Protein AF-0000000070091712 (afdb_homodimer)

Sequence (298 aa):
MPSEKTFKQRRSFEQRVEDVRLIREQHPTKIPVIIERYKGEKQLPVLDKTKFLVPDHVNMSELIKIIRRRLQLNANQAFFLLVNGHSMVSVSTPISEVYESEKDEDGFLYMVYASQETFGTVLAVTLGFSCEDDSSRRHRLLTDMASSSMPSEKTFKQRRSFEQRVEDVRLIREQHPTKIPVIIERYKGEKQLPVLDKTKFLVPDHVNMSELIKIIRRRLQLNANQAFFLLVNGHSMVSVSTPISEVYESEKDEDGFLYMVYASQETFGTVLAVTLGFSCEDDSSRRHRLLTDMASSS

Solvent-accessible surface area (backbone atoms only — not comparable to full-atom values): 17142 Å² total; per-residue (Å²): 121,83,72,91,62,51,71,72,73,76,42,55,67,68,56,45,32,50,50,41,54,54,45,40,70,76,35,72,62,39,40,53,33,38,45,43,71,32,91,83,50,78,86,62,78,78,67,95,60,46,61,38,33,38,55,41,86,41,34,36,48,55,55,50,50,52,51,41,59,70,61,64,58,54,74,59,51,35,55,43,70,18,42,73,70,31,26,58,66,41,28,80,38,43,41,46,60,49,40,75,74,55,37,43,95,47,56,42,29,45,32,23,35,34,39,50,75,66,31,54,58,60,50,18,37,87,65,80,77,70,77,74,73,81,70,82,85,72,73,75,53,65,46,68,56,76,73,80,126,122,82,71,90,63,50,72,73,74,76,41,55,64,69,55,43,32,50,50,40,53,54,46,41,72,76,35,73,61,38,40,52,31,38,47,42,73,32,91,84,50,75,86,62,78,78,67,95,61,45,60,40,32,37,55,42,84,40,34,36,46,57,54,50,52,53,50,41,58,71,61,64,60,54,71,60,50,36,54,42,69,19,42,71,70,30,28,59,67,42,28,81,40,41,40,45,59,48,41,75,74,56,37,43,95,48,56,41,29,46,31,20,35,35,42,51,75,66,31,54,60,58,51,18,38,84,67,79,78,70,78,75,74,84,68,79,87,69,74,75,54,64,46,71,56,77,76,80,126

Nearest PDB structures (foldseek):
  5xac-assembly1_D  TM=9.707E-01  e=6.816E-22  Homo sapiens
  8t35-assembly1_A  TM=9.887E-01  e=2.198E-21  Homo sapiens
  5wrd-assembly6_B  TM=9.782E-01  e=5.122E-21  Mus musculus
  5cx3-assembly1_A  TM=9.895E-01  e=3.606E-20  Homo sapiens
  8t2l-assembly2_B  TM=9.648E-01  e=1.957E-19  Homo sapiens

Structure (mmCIF, N/CA/C/O backbone):
data_AF-0000000070091712-model_v1
#
loop_
_entity.id
_entity.type
_entity.pdbx_description
1 polymer 'Microtubule-associated proteins 1A/1B light chain 3B'
#
loop_
_atom_site.group_PDB
_atom_site.id
_atom_site.type_symbol
_atom_site.label_atom_id
_atom_site.label_alt_id
_atom_site.label_comp_id
_atom_site.label_asym_id
_atom_site.label_entity_id
_atom_site.label_seq_id
_atom_site.pdbx_PDB_ins_code
_atom_site.Cartn_x
_atom_site.Cartn_y
_atom_site.Cartn_z
_atom_site.occupancy
_atom_site.B_iso_or_equiv
_atom_site.auth_seq_id
_atom_site.auth_comp_id
_atom_site.auth_asym_id
_atom_site.auth_atom_id
_atom_site.pdbx_PDB_model_num
ATOM 1 N N . MET A 1 1 ? -23.734 14.258 11.953 1 36.91 1 MET A N 1
ATOM 2 C CA . MET A 1 1 ? -22.844 13.117 11.75 1 36.91 1 MET A CA 1
ATOM 3 C C . MET A 1 1 ? -21.672 13.484 10.852 1 36.91 1 MET A C 1
ATOM 5 O O . MET A 1 1 ? -21.844 14.164 9.844 1 36.91 1 MET A O 1
ATOM 9 N N . PRO A 1 2 ? -20.547 13.836 11.266 1 47.34 2 PRO A N 1
ATOM 10 C CA . PRO A 1 2 ? -19.516 14.414 10.414 1 47.34 2 PRO A CA 1
ATOM 11 C C . PRO A 1 2 ? -19.516 13.828 9.008 1 47.34 2 PRO A C 1
ATOM 13 O O . PRO A 1 2 ? -19.766 12.641 8.828 1 47.34 2 PRO A O 1
ATOM 16 N N . SER A 1 3 ? -19.781 14.555 8.07 1 53 3 SER A N 1
ATOM 17 C CA . SER A 1 3 ? -20.125 14.25 6.68 1 53 3 SER A CA 1
ATOM 18 C C . SER A 1 3 ? -19.219 13.164 6.113 1 53 3 SER A C 1
ATOM 20 O O . SER A 1 3 ? -17.984 13.227 6.27 1 53 3 SER A O 1
ATOM 22 N N . GLU A 1 4 ? -19.688 11.891 6.082 1 68.56 4 GL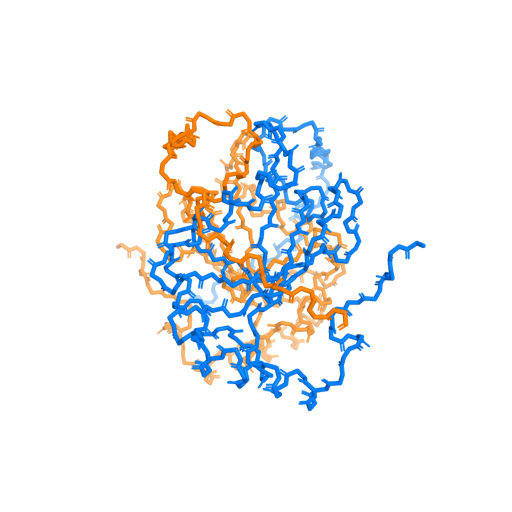U A N 1
ATOM 23 C CA . GLU A 1 4 ? -19.188 10.625 5.543 1 68.56 4 GLU A CA 1
ATOM 24 C C . GLU A 1 4 ? -18.531 10.828 4.188 1 68.56 4 GLU A C 1
ATOM 26 O O . GLU A 1 4 ? -17.875 9.914 3.672 1 68.56 4 GLU A O 1
ATOM 31 N N . LYS A 1 5 ? -18.594 12.141 3.736 1 85.38 5 LYS A N 1
ATOM 32 C CA . LYS A 1 5 ? -18.047 12.375 2.402 1 85.38 5 LYS A CA 1
ATOM 33 C C . LYS A 1 5 ? -16.547 12.672 2.469 1 85.38 5 LYS A C 1
ATOM 35 O O . LYS A 1 5 ? -16.078 13.328 3.402 1 85.38 5 LYS A O 1
ATOM 40 N N . THR A 1 6 ? -15.875 12.211 1.524 1 92.88 6 THR A N 1
ATOM 41 C CA . THR A 1 6 ? -14.438 12.445 1.422 1 92.88 6 THR A CA 1
ATOM 42 C C . THR A 1 6 ? -14.148 13.891 1.022 1 92.88 6 THR A C 1
ATOM 44 O O . THR A 1 6 ? -15.055 14.617 0.602 1 92.88 6 THR A O 1
ATOM 47 N N . PHE A 1 7 ? -12.992 14.43 1.194 1 93.31 7 PHE A N 1
ATOM 48 C CA . PHE A 1 7 ? -12.555 15.758 0.805 1 93.31 7 PHE A CA 1
ATOM 49 C C . PHE A 1 7 ? -12.812 16 -0.677 1 93.31 7 PHE A C 1
ATOM 51 O O . PHE A 1 7 ? -13.312 17.062 -1.059 1 93.31 7 PHE A O 1
ATOM 58 N N . LYS A 1 8 ? -12.555 15.055 -1.461 1 94.19 8 LYS A N 1
ATOM 59 C CA . LYS A 1 8 ? -12.727 15.188 -2.904 1 94.19 8 LYS A CA 1
ATOM 60 C C . LYS A 1 8 ? -14.211 15.32 -3.266 1 94.19 8 LYS A C 1
ATOM 62 O O . LYS A 1 8 ? -14.555 15.961 -4.258 1 94.19 8 LYS A O 1
ATOM 67 N N . GLN A 1 9 ? -14.977 14.727 -2.494 1 92.12 9 GLN A N 1
ATOM 68 C CA . GLN A 1 9 ? -16.406 14.766 -2.762 1 92.12 9 GLN A CA 1
ATOM 69 C C . GLN A 1 9 ? -17.016 16.094 -2.295 1 92.12 9 GLN A C 1
ATOM 71 O O . GLN A 1 9 ? -18.062 16.516 -2.795 1 92.12 9 GLN A O 1
ATOM 76 N N . ARG A 1 10 ? -16.438 16.781 -1.364 1 92.69 10 ARG A N 1
ATOM 77 C CA . ARG A 1 10 ? -16.984 18 -0.754 1 92.69 10 ARG A CA 1
ATOM 78 C C . ARG A 1 10 ? -16.562 19.234 -1.526 1 92.69 10 ARG A C 1
ATOM 80 O O . ARG A 1 10 ? -17.172 20.297 -1.386 1 92.69 10 ARG A O 1
ATOM 87 N N . ARG A 1 11 ? -15.5 19.141 -2.215 1 93.5 11 ARG A N 1
ATOM 88 C CA . ARG A 1 11 ? -14.938 20.281 -2.932 1 93.5 11 ARG A CA 1
ATOM 89 C C . ARG A 1 11 ? -14.734 19.953 -4.406 1 93.5 11 ARG A C 1
ATOM 91 O O . ARG A 1 11 ? -14.344 18.828 -4.75 1 93.5 11 ARG A O 1
ATOM 98 N N . SER A 1 12 ? -15.023 20.953 -5.262 1 96.25 12 SER A N 1
ATOM 99 C CA . SER A 1 12 ? -14.812 20.75 -6.688 1 96.25 12 SER A CA 1
ATOM 100 C C . SER A 1 12 ? -13.328 20.703 -7.027 1 96.25 12 SER A C 1
ATOM 102 O O . SER A 1 12 ? -12.5 21.219 -6.266 1 96.25 12 SER A O 1
ATOM 104 N N . PHE A 1 13 ? -13.031 20.172 -8.188 1 97.56 13 PHE A N 1
ATOM 105 C CA . PHE A 1 13 ? -11.648 20.078 -8.641 1 97.56 13 PHE A CA 1
ATOM 106 C C . PHE A 1 13 ? -11.023 21.469 -8.742 1 97.56 13 PHE A C 1
ATOM 108 O O . PHE A 1 13 ? -9.898 21.688 -8.281 1 97.56 13 PHE A O 1
ATOM 115 N N . GLU A 1 14 ? -11.758 22.344 -9.336 1 97.19 14 GLU A N 1
ATOM 116 C CA . GLU A 1 14 ? -11.25 23.703 -9.539 1 97.19 14 GLU A CA 1
ATOM 117 C C . GLU A 1 14 ? -10.938 24.375 -8.211 1 97.19 14 GLU A C 1
ATOM 119 O O . GLU A 1 14 ? -9.922 25.062 -8.07 1 97.19 14 GLU A O 1
ATOM 124 N N . GLN A 1 15 ? -11.789 24.203 -7.305 1 97.12 15 GLN A N 1
ATOM 125 C CA . GLN A 1 15 ? -11.57 24.766 -5.977 1 97.12 15 GLN A CA 1
ATOM 126 C C . GLN A 1 15 ? -10.328 24.172 -5.316 1 97.12 15 GLN A C 1
ATOM 128 O O . GLN A 1 15 ? -9.547 24.891 -4.695 1 97.12 15 GLN A O 1
ATOM 133 N N . ARG A 1 16 ? -10.172 22.906 -5.445 1 97.75 16 ARG A N 1
ATOM 134 C CA . ARG A 1 16 ? -9.023 22.25 -4.836 1 97.75 16 ARG A CA 1
ATOM 135 C C . ARG A 1 16 ? -7.715 22.734 -5.453 1 97.75 16 ARG A C 1
ATOM 137 O O . ARG A 1 16 ? -6.746 22.984 -4.738 1 97.75 16 ARG A O 1
ATOM 144 N N . VAL A 1 17 ? -7.699 22.906 -6.703 1 98.06 17 VAL A N 1
ATOM 145 C CA . VAL A 1 17 ? -6.516 23.391 -7.406 1 98.06 17 VAL A CA 1
ATOM 146 C C . VAL A 1 17 ? -6.172 24.797 -6.914 1 98.06 17 VAL A C 1
ATOM 148 O O . VAL A 1 17 ? -5.008 25.109 -6.652 1 98.06 17 VAL A O 1
ATOM 151 N N . GLU A 1 18 ? -7.219 25.562 -6.855 1 97.44 18 GLU A N 1
ATOM 152 C CA . GLU A 1 18 ? -7.012 26.938 -6.406 1 97.44 18 GLU A CA 1
ATOM 153 C C . GLU A 1 18 ? -6.5 26.969 -4.965 1 97.44 18 GLU A C 1
ATOM 155 O O . GLU A 1 18 ? -5.613 27.75 -4.637 1 97.44 18 GLU A O 1
ATOM 160 N N . ASP A 1 19 ? -7.023 26.156 -4.098 1 96.31 19 ASP A N 1
ATOM 161 C CA . ASP A 1 19 ? -6.582 26.078 -2.709 1 96.31 19 ASP A CA 1
ATOM 162 C C . ASP A 1 19 ? -5.094 25.75 -2.625 1 96.31 19 ASP A C 1
ATOM 164 O O . ASP A 1 19 ? -4.355 26.375 -1.867 1 96.31 19 ASP A O 1
ATOM 168 N N . VAL A 1 20 ? -4.645 24.828 -3.418 1 97.38 20 VAL A N 1
ATOM 169 C CA . VAL A 1 20 ? -3.248 24.406 -3.387 1 97.38 20 VAL A CA 1
ATOM 170 C C . VAL A 1 20 ? -2.357 25.547 -3.891 1 97.38 20 VAL A C 1
ATOM 172 O O . VAL A 1 20 ? -1.284 25.797 -3.336 1 97.38 20 VAL A O 1
ATOM 175 N N . ARG A 1 21 ? -2.793 26.156 -4.957 1 97.12 21 ARG A N 1
ATOM 176 C CA . ARG A 1 21 ? -2.029 27.281 -5.48 1 97.12 21 ARG A CA 1
ATOM 177 C C . ARG A 1 21 ? -1.795 28.328 -4.398 1 97.12 21 ARG A C 1
ATOM 179 O O . ARG A 1 21 ? -0.667 28.781 -4.207 1 97.12 21 ARG A O 1
ATOM 186 N N . LEU A 1 22 ? -2.875 28.688 -3.713 1 96.69 22 LEU A N 1
ATOM 187 C CA . LEU A 1 22 ? -2.797 29.688 -2.654 1 96.69 22 LEU A CA 1
ATOM 188 C C . LEU A 1 22 ? -1.903 29.203 -1.517 1 96.69 22 LEU A C 1
ATOM 190 O O . LEU A 1 22 ? -1.094 29.969 -0.991 1 96.69 22 LEU A O 1
ATOM 194 N N . ILE A 1 23 ? -2.01 27.969 -1.15 1 95.75 23 ILE A N 1
ATOM 195 C CA . ILE A 1 23 ? -1.225 27.375 -0.066 1 95.75 23 ILE A CA 1
ATOM 196 C C . ILE A 1 23 ? 0.26 27.422 -0.423 1 95.75 23 ILE A C 1
ATOM 198 O O . ILE A 1 23 ? 1.087 27.844 0.388 1 95.75 23 ILE A O 1
ATOM 202 N N . ARG A 1 24 ? 0.566 27.078 -1.625 1 95.06 24 ARG A N 1
ATOM 203 C CA . ARG A 1 24 ? 1.961 26.984 -2.047 1 95.06 24 ARG A CA 1
ATOM 204 C C . ARG A 1 24 ? 2.58 28.375 -2.17 1 95.06 24 ARG A C 1
ATOM 206 O O . ARG A 1 24 ? 3.787 28.547 -1.98 1 95.06 24 ARG A O 1
ATOM 213 N N . GLU A 1 25 ? 1.787 29.312 -2.508 1 96 25 GLU A N 1
ATOM 214 C CA . GLU A 1 25 ? 2.256 30.703 -2.559 1 96 25 GLU A CA 1
ATOM 215 C C . GLU A 1 25 ? 2.584 31.219 -1.163 1 96 25 GLU A C 1
ATOM 217 O O . GLU A 1 25 ? 3.615 31.875 -0.963 1 96 25 GLU 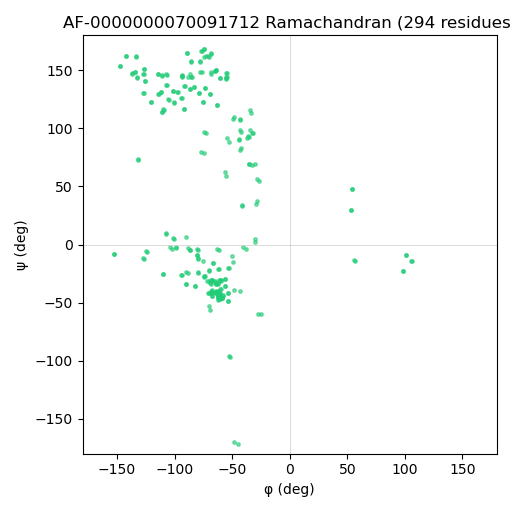A O 1
ATOM 222 N N . GLN A 1 26 ? 1.759 30.906 -0.188 1 95.62 26 GLN A N 1
ATOM 223 C CA . GLN A 1 26 ? 1.897 31.422 1.172 1 95.62 26 GLN A CA 1
ATOM 224 C C . GLN A 1 26 ? 2.912 30.609 1.966 1 95.62 26 GLN A C 1
ATOM 226 O O . GLN A 1 26 ? 3.627 31.141 2.812 1 95.62 26 GLN A O 1
ATOM 231 N N . HIS A 1 27 ? 2.969 29.281 1.727 1 95 27 HIS A N 1
ATOM 232 C CA . HIS A 1 27 ? 3.828 28.359 2.457 1 95 27 HIS A CA 1
ATOM 233 C C . HIS A 1 27 ? 4.605 27.453 1.504 1 95 27 HIS A C 1
ATOM 235 O O . HIS A 1 27 ? 4.398 26.234 1.483 1 95 27 HIS A O 1
ATOM 241 N N . PRO A 1 28 ? 5.609 28.047 0.843 1 94.38 28 PRO A N 1
ATOM 242 C CA . PRO A 1 28 ? 6.309 27.297 -0.209 1 94.38 28 PRO A CA 1
ATOM 243 C C . PRO A 1 28 ? 7.102 26.125 0.334 1 94.38 28 PRO A C 1
ATOM 245 O O . PRO A 1 28 ? 7.461 25.203 -0.422 1 94.38 28 PRO A O 1
ATOM 248 N N . THR A 1 29 ? 7.316 26.125 1.604 1 95.19 29 THR A N 1
ATOM 249 C CA . THR A 1 29 ? 8.125 25.047 2.182 1 95.19 29 THR A CA 1
ATOM 250 C C . THR A 1 29 ? 7.23 23.984 2.83 1 95.19 29 THR A C 1
ATOM 252 O O . THR A 1 29 ? 7.727 23.094 3.512 1 95.19 29 THR A O 1
ATOM 255 N N . LYS A 1 30 ? 5.945 24.141 2.68 1 95.94 30 LYS A N 1
ATOM 256 C CA . LYS A 1 30 ? 5.016 23.203 3.283 1 95.94 30 LYS A CA 1
ATOM 257 C C . LYS A 1 30 ? 4.246 22.422 2.213 1 95.94 30 LYS A C 1
ATOM 259 O O . LYS A 1 30 ? 3.902 22.984 1.167 1 95.94 30 LYS A O 1
ATOM 264 N N . ILE A 1 31 ? 3.938 21.203 2.51 1 96.56 31 ILE A N 1
ATOM 265 C CA . ILE A 1 31 ? 3.199 20.328 1.605 1 96.56 31 ILE A CA 1
ATOM 266 C C . ILE A 1 31 ? 1.763 20.172 2.098 1 96.56 31 ILE A C 1
ATOM 268 O O . ILE A 1 31 ? 1.531 19.844 3.264 1 96.56 31 ILE A O 1
ATOM 272 N N . PRO A 1 32 ? 0.826 20.484 1.212 1 97.25 32 PRO A N 1
ATOM 273 C CA . PRO A 1 32 ? -0.571 20.266 1.592 1 97.25 32 PRO A CA 1
ATOM 274 C C . PRO A 1 32 ? -0.968 18.797 1.545 1 97.25 32 PRO A C 1
ATOM 276 O O . PRO A 1 32 ? -0.909 18.172 0.484 1 97.25 32 PRO A O 1
ATOM 279 N N . VAL A 1 33 ? -1.428 18.297 2.666 1 97.12 33 VAL A N 1
ATOM 280 C CA . VAL A 1 33 ? -1.749 16.875 2.789 1 97.12 33 VAL A CA 1
ATOM 281 C C . VAL A 1 33 ? -3.18 16.719 3.299 1 97.12 33 VAL A C 1
ATOM 283 O O . VAL A 1 33 ? -3.588 17.391 4.246 1 97.12 33 VAL A O 1
ATOM 286 N N . ILE A 1 34 ? -3.934 15.891 2.6 1 96.88 34 ILE A N 1
ATOM 287 C CA . ILE A 1 34 ? -5.258 15.5 3.07 1 96.88 34 ILE A CA 1
ATOM 288 C C . ILE A 1 34 ? -5.188 14.109 3.707 1 96.88 34 ILE A C 1
ATOM 290 O O . ILE A 1 34 ? -4.75 13.148 3.07 1 96.88 34 ILE A O 1
ATOM 294 N N . ILE A 1 35 ? -5.57 14 4.918 1 96 35 ILE A N 1
ATOM 295 C CA . ILE A 1 35 ? -5.562 12.727 5.629 1 96 35 ILE A CA 1
ATOM 296 C C . ILE A 1 35 ? -6.977 12.383 6.086 1 96 35 ILE A C 1
ATOM 298 O O . ILE A 1 35 ? -7.586 13.125 6.859 1 96 35 ILE A O 1
ATOM 302 N N . GLU A 1 36 ? -7.438 11.25 5.66 1 96 36 GLU A N 1
ATOM 303 C CA . GLU A 1 36 ? -8.789 10.797 5.988 1 96 36 GLU A CA 1
ATOM 304 C C . GLU A 1 36 ? -8.789 9.344 6.438 1 96 36 GLU A C 1
ATOM 306 O O . GLU A 1 36 ? -7.801 8.625 6.254 1 96 36 GLU A O 1
ATOM 311 N N . ARG A 1 37 ? -9.836 8.961 7.082 1 95.44 37 ARG A N 1
ATOM 312 C CA . ARG A 1 37 ? -10 7.562 7.465 1 95.44 37 ARG A CA 1
ATOM 313 C C . ARG A 1 37 ? -10.344 6.699 6.258 1 95.44 37 ARG A C 1
ATOM 315 O O . ARG A 1 37 ? -11.172 7.086 5.426 1 95.44 37 ARG A O 1
ATOM 322 N N . TYR A 1 38 ? -9.672 5.594 6.188 1 93.81 38 TYR A N 1
ATOM 323 C CA . TYR A 1 38 ? -9.945 4.66 5.105 1 93.81 38 TYR A CA 1
ATOM 324 C C . TYR A 1 38 ? -11.422 4.277 5.07 1 93.81 38 TYR A C 1
ATOM 326 O O . TYR A 1 38 ? -12.039 4.059 6.117 1 93.81 38 TYR A O 1
ATOM 334 N N . LYS A 1 39 ? -11.867 4.121 3.777 1 89.75 39 LYS A N 1
ATOM 335 C CA . LYS A 1 39 ? -13.258 3.707 3.625 1 89.75 39 LYS A CA 1
ATOM 336 C C . LYS A 1 39 ? -13.484 2.326 4.234 1 89.75 39 LYS A C 1
ATOM 338 O O . LYS A 1 39 ? -12.828 1.357 3.855 1 89.75 39 LYS A O 1
ATOM 343 N N . GLY A 1 40 ? -14.32 2.154 5.18 1 85.5 40 GLY A N 1
ATOM 344 C CA . GLY A 1 40 ? -14.617 0.874 5.797 1 85.5 40 GLY A CA 1
ATOM 345 C C . GLY A 1 40 ? -13.914 0.672 7.125 1 85.5 40 GLY A C 1
ATOM 346 O O . GLY A 1 40 ? -14.156 -0.317 7.82 1 85.5 40 GLY A O 1
ATOM 347 N N . GLU A 1 41 ? -13.047 1.558 7.391 1 89.31 41 GLU A N 1
ATOM 348 C CA . GLU A 1 41 ? -12.383 1.503 8.688 1 89.31 41 GLU A CA 1
ATOM 349 C C . GLU A 1 41 ? -13.352 1.851 9.812 1 89.31 41 GLU A C 1
ATOM 351 O O . GLU A 1 41 ? -14.031 2.877 9.766 1 89.31 41 GLU A O 1
ATOM 356 N N . LYS A 1 42 ? -13.375 0.967 10.844 1 88.38 42 LYS A N 1
ATOM 357 C CA . LYS A 1 42 ? -14.344 1.18 11.914 1 88.38 42 LYS A CA 1
ATOM 358 C C . LYS A 1 42 ? -13.672 1.188 13.281 1 88.38 42 LYS A C 1
ATOM 360 O O . LYS A 1 42 ? -14.273 1.597 14.273 1 88.38 42 LYS A O 1
ATOM 365 N N . GLN A 1 43 ? -12.523 0.819 13.367 1 86.88 43 GLN A N 1
ATOM 366 C CA . GLN A 1 43 ? -11.852 0.627 14.648 1 86.88 43 GLN A CA 1
ATOM 367 C C . GLN A 1 43 ? -11.164 1.908 15.109 1 86.88 43 GLN A C 1
ATOM 369 O O . GLN A 1 43 ? -11.117 2.203 16.297 1 86.88 43 GLN A O 1
ATOM 374 N N . LEU A 1 44 ? -10.656 2.68 14.195 1 91.25 44 LEU A N 1
ATOM 375 C CA . LEU A 1 44 ? -9.922 3.889 14.547 1 91.25 44 LEU A CA 1
ATOM 376 C C . LEU A 1 44 ? -10.844 5.102 14.555 1 91.25 44 LEU A C 1
ATOM 378 O O . LEU A 1 44 ? -11.789 5.176 13.766 1 91.25 44 LEU A O 1
ATOM 382 N N . PRO A 1 45 ? -10.578 6.012 15.445 1 93.31 45 PRO A N 1
ATOM 383 C CA . PRO A 1 45 ? -11.383 7.234 15.469 1 93.31 45 PRO A CA 1
ATOM 384 C C . PRO A 1 45 ? -11.148 8.117 14.25 1 93.31 45 PRO A C 1
ATOM 386 O O . PRO A 1 45 ? -10.188 7.906 13.5 1 93.31 45 PRO A O 1
ATOM 389 N N . VAL A 1 46 ? -12.07 9.008 14.109 1 93.5 46 VAL A N 1
ATOM 390 C CA . VAL A 1 46 ? -11.945 9.977 13.023 1 93.5 46 VAL A CA 1
ATOM 391 C C . VAL A 1 46 ? -11.102 11.164 13.492 1 93.5 46 VAL A C 1
ATOM 393 O O . VAL A 1 46 ? -11.281 11.664 14.602 1 93.5 46 VAL A O 1
ATOM 396 N N . LEU A 1 47 ? -10.188 11.578 12.719 1 93.25 47 LEU A N 1
ATOM 397 C CA . LEU A 1 47 ? -9.375 12.75 13.039 1 93.25 47 LEU A CA 1
ATOM 398 C C . LEU A 1 47 ? -10.234 14.008 13.094 1 93.25 47 LEU A C 1
ATOM 400 O O . LEU A 1 47 ? -11.219 14.125 12.359 1 93.25 47 LEU A O 1
ATOM 404 N N . ASP A 1 48 ? -9.859 14.945 13.883 1 90.25 48 ASP A N 1
ATOM 405 C CA . ASP A 1 48 ? -10.586 16.203 14.008 1 90.25 48 ASP A CA 1
ATOM 406 C C . ASP A 1 48 ? -10.367 17.094 12.789 1 90.25 48 ASP A C 1
ATOM 408 O O . ASP A 1 48 ? -11.195 17.953 12.484 1 90.25 48 ASP A O 1
ATOM 412 N N . LYS A 1 49 ? -9.234 16.906 12.172 1 91.81 49 LYS A N 1
ATOM 413 C CA . LYS A 1 49 ? -8.898 17.672 10.984 1 91.81 49 LYS A CA 1
ATOM 414 C C . LYS A 1 49 ? -8.508 16.766 9.828 1 91.81 49 LYS A C 1
ATOM 416 O O . LYS A 1 49 ? -7.977 15.672 10.039 1 91.81 49 LYS A O 1
ATOM 421 N N . THR A 1 50 ? -8.773 17.266 8.641 1 93.44 50 THR A N 1
ATOM 422 C CA . THR A 1 50 ? -8.445 16.484 7.453 1 93.44 50 THR A CA 1
ATOM 423 C C . THR A 1 50 ? -7.285 17.109 6.688 1 93.44 50 THR A C 1
ATOM 425 O O . THR A 1 50 ? -6.586 16.438 5.941 1 93.44 50 THR A O 1
ATOM 428 N N . LYS A 1 51 ? -7.152 18.406 6.871 1 94.62 51 LYS A N 1
ATOM 429 C CA . LYS A 1 51 ? -6.129 19.125 6.129 1 94.62 51 LYS A CA 1
ATOM 430 C C . LYS A 1 51 ? -4.902 19.391 6.996 1 94.62 51 LYS A C 1
ATOM 432 O O . LYS A 1 51 ? -5.023 19.875 8.125 1 94.62 51 LYS A O 1
ATOM 437 N N . PHE A 1 52 ? -3.711 19.062 6.398 1 94.5 52 PHE A N 1
ATOM 438 C CA . PHE A 1 52 ? -2.449 19.281 7.098 1 94.5 52 PHE A CA 1
ATOM 439 C C . PHE A 1 52 ? -1.436 19.969 6.195 1 94.5 52 PHE A C 1
ATOM 441 O O . PHE A 1 52 ? -1.41 19.734 4.984 1 94.5 52 PHE A O 1
ATOM 448 N N . LEU A 1 53 ? -0.671 20.812 6.793 1 95.69 53 LEU A N 1
ATOM 449 C CA . LEU A 1 53 ? 0.516 21.375 6.156 1 95.69 53 LEU A CA 1
ATOM 450 C C . LEU A 1 53 ? 1.786 20.812 6.789 1 95.69 53 LEU A C 1
ATOM 452 O O . LEU A 1 53 ? 2.045 21.031 7.977 1 95.69 53 LEU A O 1
ATOM 456 N N . VAL A 1 54 ? 2.496 20.109 5.98 1 95.56 54 VAL A N 1
ATOM 457 C CA . VAL A 1 54 ? 3.662 19.406 6.508 1 95.56 54 VAL A CA 1
ATOM 458 C C . VAL A 1 54 ? 4.938 20 5.914 1 95.56 54 VAL A C 1
ATOM 460 O O . VAL A 1 54 ? 5.047 20.172 4.695 1 95.56 54 VAL A O 1
ATOM 463 N N . PRO A 1 55 ? 5.836 20.297 6.816 1 95.44 55 PRO A N 1
ATOM 464 C CA . PRO A 1 55 ? 7.113 20.766 6.27 1 95.44 55 PRO A CA 1
ATOM 465 C C . PRO A 1 55 ? 7.73 19.781 5.281 1 95.44 55 PRO A C 1
ATOM 467 O O . PRO A 1 55 ? 7.672 18.578 5.496 1 95.44 55 PRO A O 1
ATOM 470 N N . ASP A 1 56 ? 8.359 20.328 4.211 1 94.88 56 ASP A N 1
ATOM 471 C CA . ASP A 1 56 ? 8.789 19.484 3.104 1 94.88 56 ASP A CA 1
ATOM 472 C C . ASP A 1 56 ? 10.102 18.766 3.43 1 94.88 56 ASP A C 1
ATOM 474 O O . ASP A 1 56 ? 10.539 17.891 2.682 1 94.88 56 ASP A O 1
ATOM 478 N N . HIS A 1 57 ? 10.758 19 4.539 1 93.62 57 HIS A N 1
ATOM 479 C CA . HIS A 1 57 ? 12.039 18.391 4.852 1 93.62 57 HIS A CA 1
ATOM 480 C C . HIS A 1 57 ? 11.875 17.234 5.852 1 93.62 57 HIS A C 1
ATOM 482 O O . HIS A 1 57 ? 12.852 16.562 6.184 1 93.62 57 HIS A O 1
ATOM 488 N N . VAL A 1 58 ? 10.68 17 6.336 1 93.75 58 VAL A N 1
ATOM 489 C CA . VAL A 1 58 ? 10.469 15.945 7.324 1 93.75 58 VAL A CA 1
ATOM 490 C C . VAL A 1 58 ? 10.25 14.609 6.621 1 93.75 58 VAL A C 1
ATOM 492 O O . VAL A 1 58 ? 9.906 14.57 5.438 1 93.75 58 VAL A O 1
ATOM 495 N N . ASN A 1 59 ? 10.5 13.5 7.352 1 93.31 59 ASN A N 1
ATOM 496 C CA . ASN A 1 59 ? 10.242 12.164 6.836 1 93.31 59 ASN A CA 1
ATOM 497 C C . ASN A 1 59 ? 8.82 11.703 7.145 1 93.31 59 ASN A C 1
ATOM 499 O O . ASN A 1 59 ? 8.148 12.297 7.988 1 93.31 59 ASN A O 1
ATOM 503 N N . MET A 1 60 ? 8.445 10.68 6.457 1 92.62 60 MET A N 1
ATOM 504 C CA . MET A 1 60 ? 7.141 10.07 6.691 1 92.62 60 MET A CA 1
ATOM 505 C C . MET A 1 60 ? 6.984 9.656 8.148 1 92.62 60 MET A C 1
ATOM 507 O O . MET A 1 60 ? 5.879 9.688 8.695 1 92.62 60 MET A O 1
ATOM 511 N N . SER A 1 61 ? 8.062 9.336 8.773 1 89.38 61 SER A N 1
ATOM 512 C CA . SER A 1 61 ? 8.023 8.891 10.164 1 89.38 61 SER A CA 1
ATOM 513 C C . SER A 1 61 ? 7.484 9.984 11.078 1 89.38 61 SER A C 1
ATOM 515 O O . SER A 1 61 ? 6.77 9.695 12.047 1 89.38 61 SER A O 1
ATOM 517 N N . GLU A 1 62 ? 7.809 11.164 10.711 1 89.56 62 GLU A N 1
ATOM 518 C CA . GLU A 1 62 ? 7.34 12.297 11.508 1 89.56 62 GLU A CA 1
ATOM 519 C C . GLU A 1 62 ? 5.836 12.492 11.352 1 89.56 62 GLU A C 1
ATOM 521 O O . GLU A 1 62 ? 5.137 12.766 12.336 1 89.56 62 GLU A O 1
ATOM 526 N N . LEU A 1 63 ? 5.375 12.367 10.172 1 90.5 63 LEU A N 1
ATOM 527 C CA . LEU A 1 63 ? 3.941 12.469 9.93 1 90.5 63 LEU A CA 1
ATOM 528 C C . LEU A 1 63 ? 3.186 11.367 10.656 1 90.5 63 LEU A C 1
ATOM 530 O O . LEU A 1 63 ? 2.131 11.617 11.25 1 90.5 63 LEU A O 1
ATOM 534 N N . ILE A 1 64 ? 3.707 10.234 10.648 1 90.5 64 ILE A N 1
ATOM 535 C CA . ILE A 1 64 ? 3.1 9.086 11.312 1 90.5 64 ILE A CA 1
ATOM 536 C C . ILE A 1 64 ? 2.99 9.367 12.812 1 90.5 64 ILE A C 1
ATOM 538 O O . ILE A 1 64 ? 1.956 9.086 13.43 1 90.5 64 ILE A O 1
ATOM 542 N N . LYS A 1 65 ? 4 9.953 13.367 1 88 65 LYS A N 1
ATOM 543 C CA . LYS A 1 65 ? 3.99 10.305 14.781 1 88 65 LYS A CA 1
ATOM 544 C C . LYS A 1 65 ? 2.881 11.305 15.086 1 88 65 LYS A C 1
ATOM 546 O O . LYS A 1 65 ? 2.166 11.164 16.078 1 88 65 LYS A O 1
ATOM 551 N N . ILE A 1 66 ? 2.768 12.234 14.266 1 88.62 66 ILE A N 1
ATOM 552 C CA . ILE A 1 66 ? 1.762 13.281 14.438 1 88.62 66 ILE A CA 1
ATOM 553 C C . ILE A 1 66 ? 0.365 12.664 14.398 1 88.62 66 ILE A C 1
ATOM 555 O O . ILE A 1 66 ? -0.471 12.938 15.258 1 88.62 66 ILE A O 1
ATOM 559 N N . ILE A 1 67 ? 0.12 11.844 13.445 1 91.38 67 ILE A N 1
ATOM 560 C CA . ILE A 1 67 ? -1.197 11.242 13.273 1 91.38 67 ILE A CA 1
ATOM 561 C C . ILE A 1 67 ? -1.485 10.281 14.422 1 91.38 67 ILE A C 1
ATOM 563 O O . ILE A 1 67 ? -2.607 10.234 14.938 1 91.38 67 ILE A O 1
ATOM 567 N N . ARG A 1 68 ? -0.497 9.586 14.797 1 88.94 68 ARG A N 1
ATOM 568 C CA . ARG A 1 68 ? -0.66 8.672 15.914 1 88.94 68 ARG A CA 1
ATOM 569 C C . ARG A 1 68 ? -1.09 9.414 17.172 1 88.94 68 ARG A C 1
ATOM 571 O O . ARG A 1 68 ? -1.983 8.969 17.891 1 88.94 68 ARG A O 1
ATOM 578 N N . ARG A 1 69 ? -0.442 10.477 17.438 1 87.69 69 ARG A N 1
ATOM 579 C CA . ARG A 1 69 ? -0.768 11.297 18.594 1 87.69 69 ARG A CA 1
ATOM 580 C C . ARG A 1 69 ? -2.186 11.852 18.484 1 87.69 69 ARG A C 1
ATOM 582 O O . ARG A 1 69 ? -2.941 11.82 19.469 1 87.69 69 ARG A O 1
ATOM 589 N N . ARG A 1 70 ? -2.527 12.234 17.359 1 89.19 70 ARG A N 1
ATOM 590 C CA . ARG A 1 70 ? -3.854 12.805 17.156 1 89.19 70 ARG A CA 1
ATOM 591 C C . ARG A 1 70 ? -4.938 11.75 17.312 1 89.19 70 ARG A C 1
ATOM 593 O O . ARG A 1 70 ? -6.051 12.047 17.75 1 89.19 70 ARG A O 1
ATOM 600 N N . LEU A 1 71 ? -4.598 10.586 16.922 1 91 71 LEU A N 1
ATOM 601 C CA . LEU A 1 71 ? -5.531 9.477 17.031 1 91 71 LEU A CA 1
ATOM 602 C C . LEU A 1 71 ? -5.551 8.922 18.453 1 91 71 LEU A C 1
ATOM 604 O O . LEU A 1 71 ? -6.41 8.102 18.797 1 91 71 LEU A O 1
ATOM 608 N N . GLN A 1 72 ? -4.641 9.398 19.203 1 89.94 72 GLN A N 1
ATOM 609 C CA . GLN A 1 72 ? -4.547 8.953 20.594 1 89.94 72 GLN A CA 1
ATOM 610 C C . GLN A 1 72 ? -4.457 7.43 20.672 1 89.94 72 GLN A C 1
ATOM 612 O O . GLN A 1 72 ? -5.211 6.801 21.422 1 89.94 72 GLN A O 1
ATOM 617 N N . LEU A 1 73 ? -3.619 6.895 19.906 1 84.75 73 LEU A N 1
ATOM 618 C CA . LEU A 1 73 ? -3.479 5.441 19.859 1 84.75 73 LEU A CA 1
ATOM 619 C C . LEU A 1 73 ? -2.527 4.961 20.953 1 84.75 73 LEU A C 1
ATOM 621 O O . LEU A 1 73 ? -1.526 5.617 21.25 1 84.75 73 LEU A O 1
ATOM 625 N N . ASN A 1 74 ? -2.932 3.809 21.422 1 79.88 74 ASN A N 1
ATOM 626 C CA . ASN A 1 74 ? -2.041 3.164 22.391 1 79.88 74 ASN A CA 1
ATOM 627 C C . ASN A 1 74 ? -0.838 2.527 21.703 1 79.88 74 ASN A C 1
ATOM 629 O O . ASN A 1 74 ? -0.832 2.365 20.469 1 79.88 74 ASN A O 1
ATOM 633 N N . ALA A 1 75 ? 0.132 2.18 22.562 1 73.06 75 ALA A N 1
ATOM 634 C CA . ALA A 1 75 ? 1.379 1.619 22.047 1 73.06 75 ALA A CA 1
ATOM 635 C C . ALA A 1 75 ? 1.128 0.302 21.312 1 73.06 75 ALA A C 1
ATOM 637 O O . ALA A 1 75 ? 1.869 -0.058 20.406 1 73.06 75 ALA A O 1
ATOM 638 N N . ASN A 1 76 ? 0.03 -0.323 21.594 1 71.44 76 ASN A N 1
ATOM 639 C CA . ASN A 1 76 ? -0.228 -1.637 21.016 1 71.44 76 ASN A CA 1
ATOM 640 C C . ASN A 1 76 ? -1.141 -1.542 19.797 1 71.44 76 ASN A C 1
ATOM 642 O O . ASN A 1 76 ? -1.426 -2.551 19.156 1 71.44 76 ASN A O 1
ATOM 646 N N . GLN A 1 77 ? -1.545 -0.354 19.547 1 76.62 77 GLN A N 1
ATOM 647 C CA . GLN A 1 77 ? -2.426 -0.176 18.391 1 76.62 77 GLN A CA 1
ATOM 648 C C . GLN A 1 77 ? -1.631 0.196 17.141 1 76.62 77 GLN A C 1
ATOM 650 O O . GLN A 1 77 ? -0.755 1.062 17.188 1 76.62 77 GLN A O 1
ATOM 655 N N . ALA A 1 78 ? -1.874 -0.578 16.156 1 77.94 78 ALA A N 1
ATOM 656 C CA . ALA A 1 78 ? -1.206 -0.331 14.875 1 77.94 78 ALA A CA 1
ATOM 657 C C . ALA A 1 78 ? -2.18 0.24 13.852 1 77.94 78 ALA A C 1
ATOM 659 O O . ALA A 1 78 ? -3.377 -0.05 13.891 1 77.94 78 ALA A O 1
ATOM 660 N N . PHE A 1 79 ? -1.674 1.073 13.047 1 86.88 79 PHE A N 1
ATOM 661 C CA . PHE A 1 79 ? -2.471 1.582 11.938 1 86.88 79 PHE A CA 1
ATOM 662 C C . PHE A 1 79 ? -1.615 1.741 10.688 1 86.88 79 PHE A C 1
ATOM 664 O O . PHE A 1 79 ? -0.386 1.788 10.766 1 86.88 79 PHE A O 1
ATOM 671 N N . PHE A 1 80 ? -2.248 1.841 9.602 1 87.94 80 PHE A N 1
ATOM 672 C CA . PHE A 1 80 ? -1.615 2.088 8.305 1 87.94 80 PHE A CA 1
ATOM 673 C C . PHE A 1 80 ? -1.889 3.51 7.832 1 87.94 80 PHE A C 1
ATOM 675 O O . PHE A 1 80 ? -2.992 4.027 8.008 1 87.94 80 PHE A O 1
ATOM 682 N N . LEU A 1 81 ? -0.87 4.066 7.344 1 91.38 81 LEU A N 1
ATOM 683 C CA . LEU A 1 81 ? -1.011 5.293 6.566 1 91.38 81 LEU A CA 1
ATOM 684 C C . LEU A 1 81 ? -0.699 5.047 5.094 1 91.38 81 LEU A C 1
ATOM 686 O O . LEU A 1 81 ? 0.439 4.73 4.742 1 91.38 81 LEU A O 1
ATOM 690 N N . LEU A 1 82 ? -1.723 5.191 4.266 1 93.5 82 LEU A N 1
ATOM 691 C CA . LEU A 1 82 ? -1.61 4.828 2.857 1 93.5 82 LEU A CA 1
ATOM 692 C C . LEU A 1 82 ? -1.668 6.066 1.969 1 93.5 82 LEU A C 1
ATOM 694 O O . LEU A 1 82 ? -2.59 6.875 2.084 1 93.5 82 LEU A O 1
ATOM 698 N N . VAL A 1 83 ? -0.731 6.105 1.086 1 95.44 83 VAL A N 1
ATOM 699 C CA . VAL A 1 83 ? -0.678 7.211 0.132 1 95.44 83 VAL A CA 1
ATOM 700 C C . VAL A 1 83 ? -1.614 6.926 -1.04 1 95.44 83 VAL A C 1
ATOM 702 O O . VAL A 1 83 ? -1.663 5.801 -1.544 1 95.44 83 VAL A O 1
ATOM 705 N N . ASN A 1 84 ? -2.375 7.926 -1.434 1 92.88 84 ASN A N 1
ATOM 706 C CA . ASN A 1 84 ? -3.322 7.824 -2.539 1 92.88 84 ASN A CA 1
ATOM 707 C C . ASN A 1 84 ? -4.273 6.645 -2.355 1 92.88 84 ASN A C 1
ATOM 709 O O . ASN A 1 84 ? -4.551 5.91 -3.307 1 92.88 84 ASN A O 1
ATOM 713 N N . GLY A 1 85 ? -4.531 6.328 -1.168 1 90.31 85 GLY A N 1
ATOM 714 C CA . GLY A 1 85 ? -5.59 5.387 -0.844 1 90.31 85 GLY A CA 1
ATOM 715 C C . GLY A 1 85 ? -5.082 3.977 -0.602 1 90.31 85 GLY A C 1
ATOM 716 O O . GLY A 1 85 ? -5.707 3.203 0.128 1 90.31 85 GLY A O 1
ATOM 717 N N . HIS A 1 86 ? -3.908 3.707 -1.166 1 90.44 86 HIS A N 1
ATOM 718 C CA . HIS A 1 86 ? -3.582 2.289 -1.065 1 90.44 86 HIS A CA 1
ATOM 719 C C . HIS A 1 86 ? -2.072 2.07 -1.062 1 90.44 86 HIS A C 1
ATOM 721 O O . HIS A 1 86 ? -1.601 0.966 -0.785 1 90.44 86 HIS A O 1
ATOM 727 N N . SER A 1 87 ? -1.283 3.033 -1.295 1 92.94 87 SER A N 1
ATOM 728 C CA . SER A 1 87 ? 0.147 2.838 -1.508 1 92.94 87 SER A CA 1
ATOM 729 C C . SER A 1 87 ? 0.921 2.951 -0.198 1 92.94 87 SER A C 1
ATOM 731 O O . SER A 1 87 ? 0.712 3.889 0.574 1 92.94 87 SER A O 1
ATOM 733 N N . MET A 1 88 ? 1.812 2.031 -0.072 1 90.25 88 MET A N 1
ATOM 734 C CA . MET A 1 88 ? 2.721 2.057 1.07 1 90.25 88 MET A CA 1
ATOM 735 C C . MET A 1 88 ? 4.016 2.779 0.718 1 90.25 88 MET A C 1
ATOM 737 O O . MET A 1 88 ? 4.477 2.715 -0.423 1 90.25 88 MET A O 1
ATOM 741 N N . VAL A 1 89 ? 4.527 3.496 1.754 1 91.31 89 VAL A N 1
ATOM 742 C CA . VAL A 1 89 ? 5.809 4.176 1.615 1 91.31 89 VAL A CA 1
ATOM 743 C C . VAL A 1 89 ? 6.645 3.971 2.877 1 91.31 89 VAL A C 1
ATOM 745 O O . VAL A 1 89 ? 6.102 3.902 3.982 1 91.31 89 VAL A O 1
ATOM 748 N N . SER A 1 90 ? 7.906 3.914 2.66 1 89.25 90 SER A N 1
ATOM 749 C CA . SER A 1 90 ? 8.797 3.727 3.801 1 89.25 90 SER A CA 1
ATOM 750 C C . SER A 1 90 ? 8.742 4.922 4.746 1 89.25 90 SER A C 1
ATOM 752 O O . SER A 1 90 ? 8.664 6.066 4.301 1 89.25 90 SER A O 1
ATOM 754 N N . VAL A 1 91 ? 8.953 4.617 6.004 1 88.75 91 VAL A N 1
ATOM 755 C CA . VAL A 1 91 ? 8.914 5.645 7.035 1 88.75 91 VAL A CA 1
ATOM 756 C C . VAL A 1 91 ? 10.117 6.57 6.898 1 88.75 91 VAL A C 1
ATOM 758 O O . VAL A 1 91 ? 10.078 7.723 7.336 1 88.75 91 VAL A O 1
ATOM 761 N N . SER A 1 92 ? 11.148 6.082 6.281 1 88.56 92 SER A N 1
ATOM 762 C CA . SER A 1 92 ? 12.391 6.84 6.156 1 88.56 92 SER A CA 1
ATOM 763 C C . SER A 1 92 ? 12.352 7.754 4.938 1 88.56 92 SER A C 1
ATOM 765 O O . SER A 1 92 ? 13.258 8.57 4.742 1 88.56 92 SER A O 1
ATOM 767 N N . THR A 1 93 ? 11.336 7.664 4.18 1 92.44 93 THR A N 1
ATOM 768 C CA . THR A 1 93 ? 11.227 8.453 2.959 1 92.44 93 THR A CA 1
ATOM 769 C C . THR A 1 93 ? 10.805 9.883 3.277 1 92.44 93 THR A C 1
ATOM 771 O O . THR A 1 93 ? 9.844 10.109 4.012 1 92.44 93 THR A O 1
ATOM 774 N N . PRO A 1 94 ? 11.57 10.844 2.701 1 96.06 94 PRO A N 1
ATOM 775 C CA . PRO A 1 94 ? 11.117 12.234 2.854 1 96.06 94 PRO A CA 1
ATOM 776 C C . PRO A 1 94 ? 9.742 12.477 2.25 1 96.06 94 PRO A C 1
ATOM 778 O O . PRO A 1 94 ? 9.438 11.961 1.169 1 96.06 94 PRO A O 1
ATOM 781 N N . ILE A 1 95 ? 8.977 13.289 2.893 1 95.62 95 ILE A N 1
ATOM 782 C CA . ILE A 1 95 ? 7.613 13.539 2.438 1 95.62 95 ILE A CA 1
ATOM 783 C C . ILE A 1 95 ? 7.648 14.289 1.107 1 95.62 95 ILE A C 1
ATOM 785 O O . ILE A 1 95 ? 6.754 14.125 0.272 1 95.62 95 ILE A O 1
ATOM 789 N N . SER A 1 96 ? 8.664 15.094 0.915 1 97.5 96 SER A N 1
ATOM 790 C CA . SER A 1 96 ? 8.812 15.812 -0.347 1 97.5 96 SER A CA 1
ATOM 791 C C . SER A 1 96 ? 8.93 14.844 -1.521 1 97.5 96 SER A C 1
ATOM 793 O O . SER A 1 96 ? 8.383 15.094 -2.596 1 97.5 96 SER A O 1
ATOM 795 N N . GLU A 1 97 ? 9.617 13.773 -1.301 1 97.38 97 GLU A N 1
ATOM 796 C CA . GLU A 1 97 ? 9.758 12.75 -2.332 1 97.38 97 GLU A CA 1
ATOM 797 C C . GLU A 1 97 ? 8.43 12.055 -2.607 1 97.38 97 GLU A C 1
ATOM 799 O O . GLU A 1 97 ? 8.07 11.82 -3.764 1 97.38 97 GLU A O 1
ATOM 804 N N . VAL A 1 98 ? 7.723 11.797 -1.581 1 96.81 98 VAL A N 1
ATOM 805 C CA . VAL A 1 98 ? 6.402 11.195 -1.728 1 96.81 98 VAL A CA 1
ATOM 806 C C . VAL A 1 98 ? 5.48 12.141 -2.49 1 96.81 98 VAL A C 1
ATOM 808 O O . VAL A 1 98 ? 4.758 11.719 -3.396 1 96.81 98 VAL A O 1
ATOM 811 N N . TYR A 1 99 ? 5.555 13.406 -2.16 1 97.62 99 TYR A N 1
ATOM 812 C CA . TYR A 1 99 ? 4.711 14.414 -2.791 1 97.62 99 TYR A CA 1
ATOM 813 C C . TYR A 1 99 ? 4.984 14.492 -4.289 1 97.62 99 TYR A C 1
ATOM 815 O O . TYR A 1 99 ? 4.051 14.531 -5.094 1 97.62 99 TYR A O 1
ATOM 823 N N . GLU A 1 100 ? 6.223 14.492 -4.668 1 96.69 100 GLU A N 1
ATOM 824 C CA . GLU A 1 100 ? 6.613 14.609 -6.07 1 96.69 100 GLU A CA 1
ATOM 825 C C . GLU A 1 100 ? 6.148 13.398 -6.879 1 96.69 100 GLU A C 1
ATOM 827 O O . GLU A 1 100 ? 5.734 13.539 -8.031 1 96.69 100 GLU A O 1
ATOM 832 N N . SER A 1 101 ? 6.105 12.32 -6.234 1 95.25 101 SER A N 1
ATOM 833 C CA . SER A 1 101 ? 5.809 11.094 -6.965 1 95.25 101 SER A CA 1
ATOM 834 C C . SER A 1 101 ? 4.32 10.773 -6.918 1 95.25 101 SER A C 1
ATOM 836 O O . SER A 1 101 ? 3.791 10.125 -7.824 1 95.25 101 SER A O 1
ATOM 838 N N . GLU A 1 102 ? 3.645 11.273 -5.828 1 95.25 102 GLU A N 1
ATOM 839 C CA . GLU A 1 102 ? 2.311 10.727 -5.602 1 95.25 102 GLU A CA 1
ATOM 840 C C . GLU A 1 102 ? 1.263 11.836 -5.543 1 95.25 102 GLU A C 1
ATOM 842 O O . GLU A 1 102 ? 0.069 11.562 -5.398 1 95.25 102 GLU A O 1
ATOM 847 N N . LYS A 1 103 ? 1.613 13.047 -5.562 1 96.75 103 LYS A N 1
ATOM 848 C CA . LYS A 1 103 ? 0.615 14.102 -5.441 1 96.75 103 LYS A CA 1
ATOM 849 C C . LYS A 1 103 ? -0.485 13.945 -6.488 1 96.75 103 LYS A C 1
ATOM 851 O O . LYS A 1 103 ? -0.233 13.445 -7.59 1 96.75 103 LYS A O 1
ATOM 856 N N . ASP A 1 104 ? -1.642 14.336 -6.125 1 97.62 104 ASP A N 1
ATOM 857 C CA . ASP A 1 104 ? -2.795 14.273 -7.016 1 97.62 104 ASP A CA 1
ATOM 858 C C . ASP A 1 104 ? -2.732 15.367 -8.078 1 97.62 104 ASP A C 1
ATOM 860 O O . ASP A 1 104 ? -1.905 16.281 -7.988 1 97.62 104 ASP A O 1
ATOM 864 N N . GLU A 1 105 ? -3.607 15.234 -9.078 1 96.62 105 GLU A N 1
ATOM 865 C CA . GLU A 1 105 ? -3.699 16.25 -10.133 1 96.62 105 GLU A CA 1
ATOM 866 C C . GLU A 1 105 ? -4.07 17.609 -9.562 1 96.62 105 GLU A C 1
ATOM 868 O O . GLU A 1 105 ? -3.672 18.641 -10.102 1 96.62 105 GLU A O 1
ATOM 873 N N . ASP A 1 106 ? -4.809 17.609 -8.5 1 97.69 106 ASP A N 1
ATOM 874 C CA . ASP A 1 106 ? -5.227 18.875 -7.918 1 97.69 106 ASP A CA 1
ATOM 875 C C . ASP A 1 106 ? -4.102 19.484 -7.082 1 97.69 106 ASP A C 1
ATOM 877 O O . ASP A 1 106 ? -4.211 20.641 -6.633 1 97.69 106 ASP A O 1
ATOM 881 N N . GLY A 1 107 ? -3.088 18.719 -6.805 1 97.69 107 GLY A N 1
ATOM 882 C CA . GLY A 1 107 ? -1.917 19.234 -6.109 1 97.69 107 GLY A CA 1
ATOM 883 C C . GLY A 1 107 ? -1.833 18.781 -4.664 1 97.69 107 GLY A C 1
ATOM 884 O O . GLY A 1 107 ? -0.795 18.938 -4.02 1 97.69 107 GLY A O 1
ATOM 885 N N . PHE A 1 108 ? -2.871 18.234 -4.066 1 98 108 PHE A N 1
ATOM 886 C CA . PHE A 1 108 ? -2.842 17.719 -2.707 1 98 108 PHE A CA 1
ATOM 887 C C . PHE A 1 108 ? -2.156 16.359 -2.67 1 98 108 PHE A C 1
ATOM 889 O O . PHE A 1 108 ? -2.146 15.625 -3.668 1 98 108 PHE A O 1
ATOM 896 N N . LEU A 1 109 ? -1.534 16.078 -1.648 1 97.81 109 LEU A N 1
ATOM 897 C CA . LEU A 1 109 ? -1.155 14.711 -1.33 1 97.81 109 LEU A CA 1
ATOM 898 C C . LEU A 1 109 ? -2.227 14.031 -0.48 1 97.81 109 LEU A C 1
ATOM 900 O O . LEU A 1 109 ? -2.498 14.469 0.643 1 97.81 109 LEU A O 1
ATOM 904 N N . TYR A 1 110 ? -2.832 13.008 -0.999 1 97.81 110 TYR A N 1
ATOM 905 C CA . TYR A 1 110 ? -3.912 12.32 -0.298 1 97.81 110 TYR A CA 1
ATOM 906 C C . TYR A 1 110 ? -3.393 11.086 0.429 1 97.81 110 TYR A C 1
ATOM 908 O O . TYR A 1 110 ? -2.699 10.258 -0.162 1 97.81 110 TYR A O 1
ATOM 916 N N . MET A 1 111 ? -3.779 10.992 1.66 1 96.81 111 MET A N 1
ATOM 917 C CA . MET A 1 111 ? -3.477 9.812 2.463 1 96.81 111 MET A CA 1
ATOM 918 C C . MET A 1 111 ? -4.707 9.352 3.23 1 96.81 111 MET A C 1
ATOM 920 O O . MET A 1 111 ? -5.578 10.156 3.57 1 96.81 111 MET A O 1
ATOM 924 N N . VAL A 1 112 ? -4.766 8.055 3.436 1 96.31 112 VAL A N 1
ATOM 925 C CA . VAL A 1 112 ? -5.805 7.492 4.289 1 96.31 112 VAL A CA 1
ATOM 926 C C . VAL A 1 112 ? -5.168 6.609 5.363 1 96.31 112 VAL A C 1
ATOM 928 O O . VAL A 1 112 ? -4.102 6.031 5.145 1 96.31 112 VAL A O 1
ATOM 931 N N . TYR A 1 113 ? -5.738 6.578 6.504 1 93 113 TYR A N 1
ATOM 932 C CA . TYR A 1 113 ? -5.27 5.703 7.57 1 93 113 TYR A CA 1
ATOM 933 C C . TYR A 1 113 ? -6.277 4.594 7.852 1 93 113 TYR A C 1
ATOM 935 O O . TYR A 1 113 ? -7.484 4.789 7.691 1 93 113 TYR A O 1
ATOM 943 N N . ALA A 1 114 ? -5.777 3.467 8.195 1 90.75 114 ALA A N 1
ATOM 944 C CA . ALA A 1 114 ? -6.594 2.289 8.477 1 90.75 114 ALA A CA 1
ATOM 945 C C . ALA A 1 114 ? -5.945 1.417 9.547 1 90.75 114 ALA A C 1
ATOM 947 O O . ALA A 1 114 ? -4.723 1.426 9.703 1 90.75 114 ALA A O 1
ATOM 948 N N . SER A 1 115 ? -6.824 0.675 10.234 1 86.38 115 SER A N 1
ATOM 949 C CA . SER A 1 115 ? -6.312 -0.326 11.164 1 86.38 115 SER A CA 1
ATOM 950 C C . SER A 1 115 ? -5.84 -1.576 10.43 1 86.38 115 SER A C 1
ATOM 952 O O . SER A 1 115 ? -6.266 -1.837 9.305 1 86.38 115 SER A O 1
ATOM 954 N N . GLN A 1 116 ? -5.023 -2.236 11.086 1 78.38 116 GLN A N 1
ATOM 955 C CA . GLN A 1 116 ? -4.559 -3.512 10.555 1 78.38 116 GLN A CA 1
ATOM 956 C C . GLN A 1 116 ? -5.727 -4.453 10.273 1 78.38 116 GLN A C 1
ATOM 958 O O . GLN A 1 116 ? -5.699 -5.215 9.305 1 78.38 116 GLN A O 1
ATOM 963 N N . GLU A 1 117 ? -6.688 -4.43 11.016 1 77.94 117 GLU A N 1
ATOM 964 C CA . GLU A 1 117 ? -7.863 -5.281 10.883 1 77.94 117 GLU A CA 1
ATOM 965 C C . GLU A 1 117 ? -8.57 -5.039 9.555 1 77.94 117 GLU A C 1
ATOM 967 O O . GLU A 1 117 ? -9.188 -5.949 8.992 1 77.94 117 GLU A O 1
ATOM 972 N N . THR A 1 118 ? -8.477 -3.932 9.133 1 81.56 118 THR A N 1
ATOM 973 C CA . THR A 1 118 ? -9.133 -3.561 7.891 1 81.56 118 THR A CA 1
ATOM 974 C C . THR A 1 118 ? -8.547 -4.34 6.715 1 81.56 118 THR A C 1
ATOM 976 O O . THR A 1 118 ? -9.281 -4.758 5.816 1 81.56 118 THR A O 1
ATOM 979 N N . PHE A 1 119 ? -7.324 -4.676 6.637 1 78.88 119 PHE A N 1
ATOM 980 C CA . PHE A 1 119 ? -6.672 -5.34 5.512 1 78.88 119 PHE A CA 1
ATOM 981 C C . PHE A 1 119 ? -6.352 -6.789 5.855 1 78.88 119 PHE A C 1
ATOM 983 O O . PHE A 1 119 ? -5.879 -7.543 5 1 78.88 119 PHE A O 1
ATOM 990 N N . GLY A 1 120 ? -6.816 -7.242 6.898 1 65.19 120 GLY A N 1
ATOM 991 C CA . GLY A 1 120 ? -6.648 -8.641 7.27 1 65.19 120 GLY A CA 1
ATOM 992 C C . GLY A 1 120 ? -5.195 -9.07 7.332 1 65.19 120 GLY A C 1
ATOM 993 O O . GLY A 1 120 ? -4.898 -10.266 7.375 1 65.19 120 GLY A O 1
ATOM 994 N N . THR A 1 121 ? -4.277 -8.258 6.766 1 55.44 121 THR A N 1
ATOM 995 C CA . THR A 1 121 ? -2.906 -8.75 6.656 1 55.44 121 THR A CA 1
ATOM 996 C C . THR A 1 121 ? -2.436 -9.336 7.984 1 55.44 121 THR A C 1
ATOM 998 O O . THR A 1 121 ? -2.662 -8.75 9.047 1 55.44 121 THR A O 1
ATOM 1001 N N . VAL A 1 122 ? -2.301 -10.734 7.938 1 47.72 122 VAL A N 1
ATOM 1002 C CA . VAL A 1 122 ? -1.684 -11.516 9 1 47.72 122 VAL A CA 1
ATOM 1003 C C . VAL A 1 122 ? -0.439 -10.797 9.516 1 47.72 122 VAL A C 1
ATOM 1005 O O . VAL A 1 122 ? 0.639 -10.906 8.93 1 47.72 122 VAL A O 1
ATOM 1008 N N . LEU A 1 123 ? -0.409 -9.586 9.547 1 47.5 123 LEU A N 1
ATOM 1009 C CA . LEU A 1 123 ? 0.764 -9.297 10.367 1 47.5 123 LEU A CA 1
ATOM 1010 C C . LEU A 1 123 ? 0.921 -10.336 11.477 1 47.5 123 LEU A C 1
ATOM 1012 O O . LEU A 1 123 ? 0.097 -10.398 12.391 1 47.5 123 LEU A O 1
ATOM 1016 N N . ALA A 1 124 ? 1.258 -11.578 11.156 1 42.34 124 ALA A N 1
ATOM 1017 C CA . ALA A 1 124 ? 1.541 -12.594 12.172 1 42.34 124 ALA A CA 1
ATOM 1018 C C . ALA A 1 124 ? 2.119 -11.969 13.43 1 42.34 124 ALA A C 1
ATOM 1020 O O . ALA A 1 124 ? 3.34 -11.898 13.594 1 42.34 124 ALA A O 1
ATOM 1021 N N . VAL A 1 125 ? 2.293 -10.852 13.625 1 37.25 125 VAL A N 1
ATOM 1022 C CA . VAL A 1 125 ? 2.684 -10.82 15.023 1 37.25 125 VAL A CA 1
ATOM 1023 C C . VAL A 1 125 ? 1.709 -11.648 15.859 1 37.25 125 VAL A C 1
ATOM 1025 O O . VAL A 1 125 ? 0.633 -12.016 15.383 1 37.25 125 VAL A O 1
ATOM 1028 N N . THR A 1 126 ? 1.733 -11.625 17.219 1 35.34 126 THR A N 1
ATOM 1029 C CA . THR A 1 126 ? 0.94 -12.344 18.219 1 35.34 126 THR A CA 1
ATOM 1030 C C . THR A 1 126 ? -0.551 -12.211 17.922 1 35.34 126 THR A C 1
ATOM 1032 O O . THR A 1 126 ? -1.388 -12.453 18.781 1 35.34 126 THR A O 1
ATOM 1035 N N . LEU A 1 127 ? -0.974 -11.43 17.062 1 34.38 127 LEU A N 1
ATOM 1036 C CA . LEU A 1 127 ? -2.404 -11.266 17.297 1 34.38 127 LEU A CA 1
ATOM 1037 C C . LEU A 1 127 ? -3.16 -12.555 16.984 1 34.38 127 LEU A C 1
ATOM 1039 O O . LEU A 1 127 ? -2.715 -13.352 16.156 1 34.38 127 LEU A O 1
ATOM 1043 N N . GLY A 1 128 ? -4.25 -12.852 17.703 1 33.41 128 GLY A N 1
ATOM 1044 C CA . GLY A 1 128 ? -5.246 -13.898 17.859 1 33.41 128 GLY A CA 1
ATOM 1045 C C . GLY A 1 128 ? -5.918 -14.289 16.562 1 33.41 128 GLY A C 1
ATOM 1046 O O . GLY A 1 128 ? -6.922 -15.008 16.562 1 33.41 128 GLY A O 1
ATOM 1047 N N . PHE A 1 129 ? -5.934 -13.547 15.523 1 35.72 129 PHE A N 1
ATOM 1048 C CA . PHE A 1 129 ? -6.785 -14.141 14.5 1 35.72 129 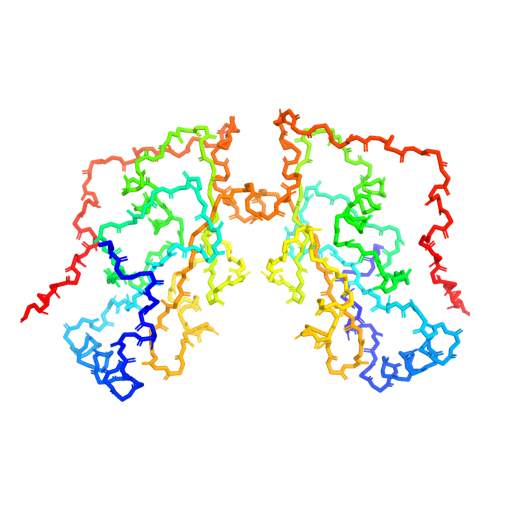PHE A CA 1
ATOM 1049 C C . PHE A 1 129 ? -6.109 -15.359 13.875 1 35.72 129 PHE A C 1
ATOM 1051 O O . PHE A 1 129 ? -4.977 -15.266 13.391 1 35.72 129 PHE A O 1
ATOM 1058 N N . SER A 1 130 ? -6.445 -16.547 14.383 1 32.12 130 SER A N 1
ATOM 1059 C CA . SER A 1 130 ? -6.16 -17.938 14.039 1 32.12 130 SER A CA 1
ATOM 1060 C C . SER A 1 130 ? -6.273 -18.172 12.539 1 32.12 130 SER A C 1
ATOM 1062 O O . SER A 1 130 ? -7.309 -17.875 11.938 1 32.12 130 SER A O 1
ATOM 1064 N N . CYS A 1 131 ? -5.23 -17.828 11.781 1 39 131 CYS A N 1
ATOM 1065 C CA . CYS A 1 131 ? -5.203 -18.562 10.523 1 39 131 CYS A CA 1
ATOM 1066 C C . CYS A 1 131 ? -5.781 -19.969 10.711 1 39 131 CYS A C 1
ATOM 1068 O O . CYS A 1 131 ? -5.219 -20.781 11.43 1 39 131 CYS A O 1
ATOM 1070 N N . GLU A 1 132 ? -6.992 -20.188 10.953 1 32.34 132 GLU A N 1
ATOM 1071 C CA . GLU A 1 132 ? -7.582 -21.516 10.898 1 32.34 132 GLU A CA 1
ATOM 1072 C C . GLU A 1 132 ? -6.98 -22.344 9.758 1 32.34 132 GLU A C 1
ATOM 1074 O O . GLU A 1 132 ? -6.961 -21.891 8.609 1 32.34 132 GLU A O 1
ATOM 1079 N N . ASP A 1 133 ? -5.922 -23.109 10.031 1 33.69 133 ASP A N 1
ATOM 1080 C CA . ASP A 1 133 ? -5.297 -24.234 9.336 1 33.69 133 ASP A CA 1
ATOM 1081 C C . ASP A 1 133 ? -6.32 -25 8.5 1 33.69 133 ASP A C 1
ATOM 1083 O O . ASP A 1 133 ? -6.961 -25.922 8.984 1 33.69 133 ASP A O 1
ATOM 1087 N N . ASP A 1 134 ? -7.219 -24.594 7.875 1 33.34 134 ASP A N 1
ATOM 1088 C CA . ASP A 1 134 ? -7.848 -25.656 7.094 1 33.34 134 ASP A CA 1
ATOM 1089 C C . ASP A 1 134 ? -6.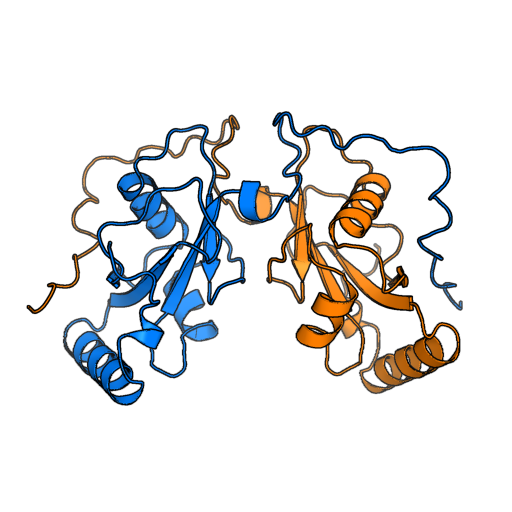832 -26.359 6.191 1 33.34 134 ASP A C 1
ATOM 1091 O O . ASP A 1 134 ? -6.398 -25.781 5.188 1 33.34 134 ASP A O 1
ATOM 1095 N N . SER A 1 135 ? -5.773 -26.953 6.605 1 32.25 135 SER A N 1
ATOM 1096 C CA . SER A 1 135 ? -4.723 -27.891 6.211 1 32.25 135 SER A CA 1
ATOM 1097 C C . SER A 1 135 ? -5.199 -28.828 5.098 1 32.25 135 SER A C 1
ATOM 1099 O O . SER A 1 135 ? -4.395 -29.531 4.488 1 32.25 135 SER A O 1
ATOM 1101 N N . SER A 1 136 ? -6.281 -29.688 5.219 1 31.41 136 SER A N 1
ATOM 1102 C CA . SER A 1 136 ? -6.34 -30.922 4.441 1 31.41 136 SER A CA 1
ATOM 1103 C C . SER A 1 136 ? -6.102 -30.641 2.959 1 31.41 136 SER A C 1
ATOM 1105 O O . SER A 1 136 ? -5.273 -31.312 2.328 1 31.41 136 SER A O 1
ATOM 1107 N N . ARG A 1 137 ? -7.266 -30.484 2.025 1 31.41 137 ARG A N 1
ATOM 1108 C CA . ARG A 1 137 ? -7.434 -30.859 0.626 1 31.41 137 ARG A CA 1
ATOM 1109 C C . ARG A 1 137 ? -6.664 -29.906 -0.291 1 31.41 137 ARG A C 1
ATOM 1111 O O . ARG A 1 137 ? -6.738 -30.031 -1.516 1 31.41 137 ARG A O 1
ATOM 1118 N N . ARG A 1 138 ? -6.402 -28.672 0.026 1 36.66 138 ARG A N 1
ATOM 1119 C CA . ARG A 1 138 ? -6.367 -27.625 -0.983 1 36.66 138 ARG A CA 1
ATOM 1120 C C . ARG A 1 138 ? -4.973 -27.469 -1.577 1 36.66 138 ARG A C 1
ATOM 1122 O O . ARG A 1 138 ? -4.414 -26.375 -1.604 1 36.66 138 ARG A O 1
ATOM 1129 N N . HIS A 1 139 ? -3.941 -28.266 -1.325 1 34.16 139 HIS A N 1
ATOM 1130 C CA . HIS A 1 139 ? -2.607 -28.156 -1.903 1 34.16 139 HIS A CA 1
ATOM 1131 C C . HIS A 1 139 ? -2.678 -27.875 -3.402 1 34.16 139 HIS A C 1
ATOM 1133 O O . HIS A 1 139 ? -1.671 -27.531 -4.02 1 34.16 139 HIS A O 1
ATOM 1139 N N . ARG A 1 140 ? -3.605 -28.516 -4.047 1 34.16 140 ARG A N 1
ATOM 1140 C CA . ARG A 1 140 ? -3.473 -28.625 -5.496 1 34.16 140 ARG A CA 1
ATOM 1141 C C . ARG A 1 140 ? -3.48 -27.25 -6.156 1 34.16 140 ARG A C 1
ATOM 1143 O O . ARG A 1 140 ? -3.572 -27.141 -7.379 1 34.16 140 ARG A O 1
ATOM 1150 N N . LEU A 1 141 ? -3.705 -26.203 -5.281 1 36.81 141 LEU A N 1
ATOM 1151 C CA . LEU A 1 141 ? -4.16 -25.031 -6.012 1 36.81 141 LEU A CA 1
ATOM 1152 C C . LEU A 1 141 ? -3.037 -24.438 -6.859 1 36.81 141 LEU A C 1
ATOM 1154 O O . LEU A 1 141 ? -3.295 -23.719 -7.832 1 36.81 141 LEU A O 1
ATOM 1158 N N . LEU A 1 142 ? -1.91 -24.188 -6.18 1 44.09 142 LEU A N 1
ATOM 1159 C CA . LEU A 1 142 ? -0.99 -23.344 -6.934 1 44.09 142 LEU A CA 1
ATOM 1160 C C . LEU A 1 142 ? -0.263 -24.156 -8.008 1 44.09 142 LEU A C 1
ATOM 1162 O O . LEU A 1 142 ? 0.377 -25.156 -7.703 1 44.09 142 LEU A O 1
ATOM 1166 N N . THR A 1 143 ? -0.879 -24.375 -9.023 1 33.88 143 THR A N 1
ATOM 1167 C CA . THR A 1 143 ? -0.199 -25.062 -10.117 1 33.88 143 THR A CA 1
ATOM 1168 C C . THR A 1 143 ? 1.091 -24.344 -10.492 1 33.88 143 THR A C 1
ATOM 1170 O O . THR A 1 143 ? 1.074 -23.141 -10.789 1 33.88 143 THR A O 1
ATOM 1173 N N . ASP A 1 144 ? 2.15 -24.781 -9.867 1 36.09 144 ASP A N 1
ATOM 1174 C CA . ASP A 1 144 ? 3.518 -24.391 -10.203 1 36.09 144 ASP A CA 1
ATOM 1175 C C . ASP A 1 144 ? 3.67 -24.172 -11.711 1 36.09 144 ASP A C 1
ATOM 1177 O O . ASP A 1 144 ? 3.248 -25 -12.508 1 36.09 144 ASP A O 1
ATOM 1181 N N . MET A 1 145 ? 3.615 -22.938 -12.172 1 38.94 145 MET A N 1
ATOM 1182 C CA . MET A 1 145 ? 3.953 -22.688 -13.57 1 38.94 145 MET A CA 1
ATOM 1183 C C . MET A 1 145 ? 5.195 -23.484 -13.977 1 38.94 145 MET A C 1
ATOM 1185 O O . MET A 1 145 ? 6.16 -23.562 -13.211 1 38.94 145 MET A O 1
ATOM 1189 N N . ALA A 1 146 ? 5.102 -24.5 -14.766 1 33.75 146 ALA A N 1
ATOM 1190 C CA . ALA A 1 146 ? 6.16 -25.219 -15.461 1 33.75 146 ALA A CA 1
ATOM 1191 C C . ALA A 1 146 ? 7.277 -24.281 -15.898 1 33.75 146 ALA A C 1
ATOM 1193 O O . ALA A 1 146 ? 7.016 -23.219 -16.453 1 33.75 146 ALA A O 1
ATOM 1194 N N . SER A 1 147 ? 8.398 -24.078 -15.062 1 30.11 147 SER A N 1
ATOM 1195 C CA . SER A 1 147 ? 9.695 -23.625 -15.547 1 30.11 147 SER A CA 1
ATOM 1196 C C . SER A 1 147 ? 9.922 -24.047 -17 1 30.11 147 SER A C 1
ATOM 1198 O O . SER A 1 147 ? 10.094 -25.234 -17.281 1 30.11 147 SER A O 1
ATOM 1200 N N . SER A 1 148 ? 9.234 -23.828 -18.016 1 25.44 148 SER A N 1
ATOM 1201 C CA . SER A 1 148 ? 9.898 -24.25 -19.25 1 25.44 148 SER A CA 1
ATOM 1202 C C . SER A 1 148 ? 11.367 -23.828 -19.25 1 25.44 148 SER A C 1
ATOM 1204 O O . SER A 1 148 ? 11.688 -22.656 -19.141 1 25.44 148 SER A O 1
ATOM 1206 N N . SER A 1 149 ? 12.391 -24.641 -18.734 1 21.25 149 SER A N 1
ATOM 1207 C CA . SER A 1 149 ? 13.727 -24.812 -19.297 1 21.25 149 SER A CA 1
ATOM 1208 C C . SER A 1 149 ? 13.711 -24.703 -20.812 1 21.25 149 SER A C 1
ATOM 1210 O O . SER A 1 149 ? 12.852 -25.281 -21.484 1 21.25 149 SER A O 1
ATOM 1212 N N . MET B 1 1 ? 24.672 -16.531 -7.598 1 36.41 1 MET B N 1
ATOM 1213 C CA . MET B 1 1 ? 23.875 -15.648 -6.746 1 36.41 1 MET B CA 1
ATOM 1214 C C . MET B 1 1 ? 22.516 -15.359 -7.371 1 36.41 1 MET B C 1
ATOM 1216 O O . MET B 1 1 ? 22.422 -15.086 -8.57 1 36.41 1 MET B O 1
ATOM 1220 N N . PRO B 1 2 ? 21.484 -16.031 -7.102 1 47.41 2 PRO B N 1
ATOM 1221 C CA . PRO B 1 2 ? 20.219 -15.914 -7.844 1 47.41 2 PRO B CA 1
ATOM 1222 C C . PRO B 1 2 ? 19.969 -14.492 -8.344 1 47.41 2 PRO B C 1
ATOM 1224 O O . PRO B 1 2 ? 20.312 -13.523 -7.66 1 47.41 2 PRO B O 1
ATOM 1227 N N . SER B 1 3 ? 19.984 -14.289 -9.539 1 53.47 3 SER B N 1
ATOM 1228 C CA . SER B 1 3 ? 20.031 -13.039 -10.289 1 53.47 3 SER B CA 1
ATOM 1229 C C . SER B 1 3 ? 19.109 -11.992 -9.688 1 53.47 3 SER B C 1
ATOM 1231 O O . SER B 1 3 ? 17.938 -12.289 -9.383 1 53.47 3 SER B O 1
ATOM 1233 N N . GLU B 1 4 ? 19.719 -11.078 -8.82 1 68 4 GLU B N 1
ATOM 1234 C CA . GLU B 1 4 ? 19.219 -9.883 -8.141 1 68 4 GLU B CA 1
ATOM 1235 C C . GLU B 1 4 ? 18.266 -9.094 -9.039 1 68 4 GLU B C 1
ATOM 1237 O O . GLU B 1 4 ? 17.594 -8.18 -8.578 1 68 4 GLU B O 1
ATOM 1242 N N . LYS B 1 5 ? 18.141 -9.648 -10.344 1 84.88 5 LYS B N 1
ATOM 1243 C CA . LYS B 1 5 ? 17.312 -8.875 -11.266 1 84.88 5 LYS B CA 1
ATOM 1244 C C . LYS B 1 5 ? 15.844 -9.258 -11.125 1 84.88 5 LYS B C 1
ATOM 1246 O O . LYS B 1 5 ? 15.516 -10.422 -10.891 1 84.88 5 LYS B O 1
ATOM 1251 N N . THR B 1 6 ? 15.023 -8.352 -11.312 1 93.06 6 THR B N 1
ATOM 1252 C CA . THR B 1 6 ? 13.578 -8.555 -11.258 1 93.06 6 THR B CA 1
ATOM 1253 C C . THR B 1 6 ? 13.086 -9.273 -12.5 1 93.06 6 THR B C 1
ATOM 1255 O O . THR B 1 6 ? 13.805 -9.383 -13.492 1 93.06 6 THR B O 1
ATOM 1258 N N . PHE B 1 7 ? 11.953 -9.867 -12.531 1 93.44 7 PHE B N 1
ATOM 1259 C CA . PHE B 1 7 ? 11.32 -10.539 -13.664 1 93.44 7 PHE B CA 1
ATOM 1260 C C . PHE B 1 7 ? 11.242 -9.609 -14.867 1 93.44 7 PHE B C 1
ATOM 1262 O O . PHE B 1 7 ? 11.547 -10.016 -15.992 1 93.44 7 PHE B O 1
ATOM 1269 N N . LYS B 1 8 ? 10.914 -8.406 -14.641 1 94.06 8 LYS B N 1
ATOM 1270 C CA . LYS B 1 8 ? 10.773 -7.438 -15.719 1 94.06 8 LYS B CA 1
ATOM 1271 C C . LYS B 1 8 ? 12.125 -7.133 -16.359 1 94.06 8 LYS B C 1
ATOM 1273 O O . LYS B 1 8 ? 12.203 -6.816 -17.547 1 94.06 8 LYS B O 1
ATOM 1278 N N . GLN B 1 9 ? 13.094 -7.223 -15.586 1 92.19 9 GLN B N 1
ATOM 1279 C CA . GLN B 1 9 ? 14.43 -6.938 -16.094 1 92.19 9 GLN B CA 1
ATOM 1280 C C . GLN B 1 9 ? 14.992 -8.125 -16.859 1 92.19 9 GLN B C 1
ATOM 1282 O O . GLN B 1 9 ? 15.867 -7.961 -17.719 1 92.19 9 GLN B O 1
ATOM 1287 N N . ARG B 1 10 ? 14.555 -9.328 -16.641 1 92.62 10 ARG B N 1
ATOM 1288 C CA . ARG B 1 10 ? 15.094 -10.555 -17.234 1 92.62 10 ARG B CA 1
ATOM 1289 C C . ARG B 1 10 ? 14.398 -10.883 -18.547 1 92.62 10 ARG B C 1
ATOM 1291 O O . ARG B 1 10 ? 14.922 -11.648 -19.359 1 92.62 10 ARG B O 1
ATOM 1298 N N . ARG B 1 11 ? 13.242 -10.406 -18.688 1 93.5 11 ARG B N 1
ATOM 1299 C CA . ARG B 1 11 ? 12.445 -10.719 -19.875 1 93.5 11 ARG B CA 1
ATOM 1300 C C . ARG B 1 11 ? 11.969 -9.445 -20.562 1 93.5 11 ARG B C 1
ATOM 1302 O O . ARG B 1 11 ? 11.625 -8.461 -19.891 1 93.5 11 ARG B O 1
ATOM 1309 N N . SER B 1 12 ? 11.984 -9.477 -21.938 1 96.25 12 SER B N 1
ATOM 1310 C CA . SER B 1 12 ? 11.5 -8.32 -22.688 1 96.25 12 SER B CA 1
ATOM 1311 C C . SER B 1 12 ? 9.992 -8.18 -22.562 1 96.25 12 SER B C 1
ATOM 1313 O O . SER B 1 12 ? 9.289 -9.148 -22.266 1 96.25 12 SER B O 1
ATOM 1315 N N . PHE B 1 13 ? 9.516 -7.004 -22.859 1 97.56 13 PHE B N 1
ATOM 1316 C CA . PHE B 1 13 ? 8.086 -6.734 -22.812 1 97.56 13 PHE B CA 1
ATOM 1317 C C . PHE B 1 13 ? 7.324 -7.66 -23.75 1 97.56 13 PHE B C 1
ATOM 1319 O O . PHE B 1 13 ? 6.305 -8.242 -23.375 1 97.56 13 PHE B O 1
ATOM 1326 N N . GLU B 1 14 ? 7.844 -7.77 -24.922 1 97.19 14 GLU B N 1
ATOM 1327 C CA . GLU B 1 14 ? 7.184 -8.594 -25.922 1 97.19 14 GLU B CA 1
ATOM 1328 C C . GLU B 1 14 ? 7.09 -10.047 -25.484 1 97.19 14 GLU B C 1
ATOM 1330 O O . GLU B 1 14 ? 6.059 -10.695 -25.672 1 97.19 14 GLU B O 1
ATOM 1335 N N . GLN B 1 15 ? 8.109 -10.508 -24.938 1 97.06 15 GLN B N 1
ATOM 1336 C CA . GLN B 1 15 ? 8.117 -11.875 -24.438 1 97.06 15 GLN B CA 1
ATOM 1337 C C . GLN B 1 15 ? 7.105 -12.055 -23.312 1 97.06 15 GLN B C 1
ATOM 1339 O O . GLN B 1 15 ? 6.395 -13.062 -23.266 1 97.06 15 GLN B O 1
ATOM 1344 N N . ARG B 1 16 ? 7.047 -11.109 -22.453 1 97.69 16 ARG B N 1
ATOM 1345 C CA . ARG B 1 16 ? 6.117 -11.195 -21.328 1 97.69 16 ARG B CA 1
ATOM 1346 C C . ARG B 1 16 ? 4.672 -11.195 -21.812 1 97.69 16 ARG B C 1
ATOM 1348 O O . ARG B 1 16 ? 3.846 -11.969 -21.328 1 97.69 16 ARG B O 1
ATOM 1355 N N . VAL B 1 17 ? 4.383 -10.406 -22.75 1 98 17 VAL B N 1
ATOM 1356 C CA . VAL B 1 17 ? 3.041 -10.336 -23.312 1 98 17 VAL B CA 1
ATOM 1357 C C . VAL B 1 17 ? 2.676 -11.68 -23.938 1 98 17 VAL B C 1
ATOM 1359 O O . VAL B 1 17 ? 1.565 -12.18 -23.75 1 98 17 VAL B O 1
ATOM 1362 N N . GLU B 1 18 ? 3.639 -12.156 -24.656 1 97.38 18 GLU B N 1
ATOM 1363 C CA . GLU B 1 18 ? 3.398 -13.438 -25.312 1 97.38 18 GLU B CA 1
ATOM 1364 C C . GLU B 1 18 ? 3.193 -14.555 -24.297 1 97.38 18 GLU B C 1
ATOM 1366 O O . GLU B 1 18 ? 2.32 -15.406 -24.453 1 97.38 18 GLU B O 1
ATOM 1371 N N . ASP B 1 19 ? 3.951 -14.578 -23.25 1 96.31 19 ASP B N 1
ATOM 1372 C CA . ASP B 1 19 ? 3.812 -15.57 -22.188 1 96.31 19 ASP B CA 1
ATOM 1373 C C . ASP B 1 19 ? 2.408 -15.539 -21.594 1 96.31 19 ASP B C 1
ATOM 1375 O O . ASP B 1 19 ? 1.785 -16.578 -21.391 1 96.31 19 ASP B O 1
ATOM 1379 N N . VAL B 1 20 ? 1.891 -14.375 -21.344 1 97.31 20 VAL B N 1
ATOM 1380 C CA . VAL B 1 20 ? 0.576 -14.227 -20.734 1 97.31 20 VAL B CA 1
ATOM 1381 C C . VAL B 1 20 ? -0.502 -14.719 -21.703 1 97.31 20 VAL B C 1
ATOM 1383 O O . VAL B 1 20 ? -1.458 -15.383 -21.297 1 97.31 20 VAL B O 1
ATOM 1386 N N . ARG B 1 21 ? -0.348 -14.32 -22.922 1 97 21 ARG B N 1
ATOM 1387 C CA . ARG B 1 21 ? -1.308 -14.781 -23.922 1 97 21 ARG B CA 1
ATOM 1388 C C . ARG B 1 21 ? -1.412 -16.297 -23.922 1 97 21 ARG B C 1
ATOM 1390 O O . ARG B 1 21 ? -2.514 -16.859 -23.891 1 97 21 ARG B O 1
ATOM 1397 N N . LEU B 1 22 ? -0.255 -16.938 -23.953 1 96.69 22 LEU B N 1
ATOM 1398 C CA . LEU B 1 22 ? -0.208 -18.391 -23.969 1 96.69 22 LEU B CA 1
ATOM 1399 C C . LEU B 1 22 ? -0.8 -18.969 -22.688 1 96.69 22 LEU B C 1
ATOM 1401 O O . LEU B 1 22 ? -1.553 -19.953 -22.719 1 96.69 22 LEU B O 1
ATOM 1405 N N . ILE B 1 23 ? -0.508 -18.391 -21.578 1 95.75 23 ILE B N 1
ATOM 1406 C CA . ILE B 1 23 ? -0.996 -18.844 -20.281 1 95.75 23 ILE B CA 1
ATOM 1407 C C . ILE B 1 23 ? -2.52 -18.75 -20.234 1 95.75 23 ILE B C 1
ATOM 1409 O O . ILE B 1 23 ? -3.199 -19.688 -19.828 1 95.75 23 ILE B O 1
ATOM 1413 N N . ARG B 1 24 ? -3.025 -17.656 -20.703 1 95 24 ARG B N 1
ATOM 1414 C CA . ARG B 1 24 ? -4.461 -17.406 -20.625 1 95 24 ARG B CA 1
ATOM 1415 C C . ARG B 1 24 ? -5.223 -18.328 -21.578 1 95 24 ARG B C 1
ATOM 1417 O O . ARG B 1 24 ? -6.375 -18.672 -21.328 1 95 24 ARG B O 1
ATOM 1424 N N . GLU B 1 25 ? -4.602 -18.656 -22.641 1 95.94 25 GLU B N 1
ATOM 1425 C CA . GLU B 1 25 ? -5.199 -19.609 -23.578 1 95.94 25 GLU B CA 1
ATOM 1426 C C . GLU B 1 25 ? -5.277 -21.016 -22.969 1 95.94 25 GLU B C 1
ATOM 1428 O O . GLU B 1 25 ? -6.301 -21.688 -23.078 1 95.94 25 GLU B O 1
ATOM 1433 N N . GLN B 1 26 ? -4.246 -21.422 -22.281 1 95.69 26 GLN B N 1
ATOM 1434 C CA . GLN B 1 26 ? -4.152 -22.766 -21.719 1 95.69 26 GLN B CA 1
ATOM 1435 C C . GLN B 1 26 ? -4.895 -22.875 -20.391 1 95.69 26 GLN B C 1
ATOM 1437 O O . GLN B 1 26 ? -5.461 -23.922 -20.062 1 95.69 26 GLN B O 1
ATOM 1442 N N . HIS B 1 27 ? -4.883 -21.812 -19.578 1 95 27 HIS B N 1
ATOM 1443 C CA . HIS B 1 27 ? -5.477 -21.781 -18.25 1 95 27 HIS B CA 1
ATOM 1444 C C . HIS B 1 27 ? -6.348 -20.547 -18.062 1 95 27 HIS B C 1
ATOM 1446 O O . HIS B 1 27 ? -6.035 -19.672 -17.25 1 95 27 HIS B O 1
ATOM 1452 N N . PRO B 1 28 ? -7.512 -20.547 -18.719 1 94.31 28 PRO B N 1
ATOM 1453 C CA . PRO B 1 28 ? -8.344 -19.344 -18.734 1 94.31 28 PRO B CA 1
ATOM 1454 C C . PRO B 1 28 ? -8.891 -19 -17.359 1 94.31 28 PRO B C 1
ATOM 1456 O O . PRO B 1 28 ? -9.312 -17.859 -17.125 1 94.31 28 PRO B O 1
ATOM 1459 N N . THR B 1 29 ? -8.844 -19.922 -16.469 1 95.12 29 THR B N 1
ATOM 1460 C CA . THR B 1 29 ? -9.406 -19.672 -15.156 1 95.12 29 THR B CA 1
ATOM 1461 C C . THR B 1 29 ? -8.312 -19.344 -14.148 1 95.12 29 THR B C 1
ATOM 1463 O O . THR B 1 29 ? -8.562 -19.266 -12.945 1 95.12 29 THR B O 1
ATOM 1466 N N . LYS B 1 30 ? -7.109 -19.234 -14.617 1 95.88 30 LYS B N 1
ATOM 1467 C CA . LYS B 1 30 ? -5.992 -18.938 -13.727 1 95.88 30 LYS B CA 1
ATOM 1468 C C . LYS B 1 30 ? -5.387 -17.578 -14.031 1 95.88 30 LYS B C 1
ATOM 1470 O O . LYS B 1 30 ? -5.312 -17.172 -15.195 1 95.88 30 LYS B O 1
ATOM 1475 N N . ILE B 1 31 ? -4.914 -16.922 -13.023 1 96.56 31 ILE B N 1
ATOM 1476 C CA . ILE B 1 31 ? -4.297 -15.609 -13.141 1 96.56 31 ILE B CA 1
ATOM 1477 C C . ILE B 1 31 ? -2.781 -15.734 -13 1 96.56 31 ILE B C 1
ATOM 1479 O O . ILE B 1 31 ? -2.287 -16.328 -12.039 1 96.56 31 ILE B O 1
ATOM 1483 N N . PRO B 1 32 ? -2.082 -15.234 -14.008 1 97.19 32 PRO B N 1
ATOM 1484 C CA . PRO B 1 32 ? -0.622 -15.234 -13.891 1 97.19 32 PRO B CA 1
ATOM 1485 C C . PRO B 1 32 ? -0.106 -14.156 -12.938 1 97.19 32 PRO B C 1
ATOM 1487 O O . PRO B 1 32 ? -0.324 -12.961 -13.172 1 97.19 32 PRO B O 1
ATOM 1490 N N . VAL B 1 33 ? 0.628 -14.586 -11.945 1 97.06 33 VAL B N 1
ATOM 1491 C CA . VAL B 1 33 ? 1.103 -13.672 -10.906 1 97.06 33 VAL B CA 1
ATOM 1492 C C . VAL B 1 33 ? 2.615 -13.805 -10.75 1 97.06 33 VAL B C 1
ATOM 1494 O O . VAL B 1 33 ? 3.145 -14.922 -10.703 1 97.06 33 VAL B O 1
ATOM 1497 N N . ILE B 1 34 ? 3.281 -12.672 -10.766 1 96.81 34 ILE B N 1
ATOM 1498 C CA . ILE B 1 34 ? 4.703 -12.625 -10.445 1 96.81 34 ILE B CA 1
ATOM 1499 C C . ILE B 1 34 ? 4.898 -12.148 -9.016 1 96.81 34 ILE B C 1
ATOM 1501 O O . ILE B 1 34 ? 4.43 -11.062 -8.648 1 96.81 34 ILE B O 1
ATOM 1505 N N . ILE B 1 35 ? 5.531 -12.922 -8.211 1 95.94 35 ILE B N 1
ATOM 1506 C CA . ILE B 1 35 ? 5.789 -12.562 -6.82 1 95.94 35 ILE B CA 1
ATOM 1507 C C . ILE B 1 35 ? 7.293 -12.539 -6.566 1 95.94 35 ILE B C 1
ATOM 1509 O O . ILE B 1 35 ? 7.977 -13.555 -6.723 1 95.94 35 ILE B O 1
ATOM 1513 N N . GLU B 1 36 ? 7.766 -11.398 -6.125 1 96 36 GLU B N 1
ATOM 1514 C CA . GLU B 1 36 ? 9.188 -11.211 -5.867 1 96 36 GLU B CA 1
ATOM 1515 C C . GLU B 1 36 ? 9.422 -10.539 -4.516 1 96 36 GLU B C 1
ATOM 1517 O O . GLU B 1 36 ? 8.484 -10 -3.918 1 96 36 GLU B O 1
ATOM 1522 N N . ARG B 1 37 ? 10.594 -10.656 -4.039 1 95.38 37 ARG B N 1
ATOM 1523 C CA . ARG B 1 37 ? 10.961 -9.961 -2.809 1 95.38 37 ARG B CA 1
ATOM 1524 C C . ARG B 1 37 ? 11.125 -8.469 -3.051 1 95.38 37 ARG B C 1
ATOM 1526 O O . ARG B 1 37 ? 11.719 -8.055 -4.051 1 95.38 37 ARG B O 1
ATOM 1533 N N . TYR B 1 38 ? 10.555 -7.711 -2.158 1 93.88 38 TYR B N 1
ATOM 1534 C CA . TYR B 1 38 ? 10.688 -6.262 -2.252 1 93.88 38 TYR B CA 1
ATOM 1535 C C . TYR B 1 38 ? 12.156 -5.852 -2.311 1 93.88 38 TYR B C 1
ATOM 1537 O O . TYR B 1 38 ? 12.992 -6.41 -1.592 1 93.88 38 TYR B O 1
ATOM 1545 N N . LYS B 1 39 ? 12.336 -4.762 -3.133 1 89.75 39 LYS B N 1
ATOM 1546 C CA . LYS B 1 39 ? 13.695 -4.25 -3.227 1 89.75 39 LYS B CA 1
ATOM 1547 C C . LYS B 1 39 ? 14.18 -3.727 -1.877 1 89.75 39 LYS B C 1
ATOM 1549 O O . LYS B 1 39 ? 13.555 -2.848 -1.283 1 89.75 39 LYS B O 1
ATOM 1554 N N . GLY B 1 40 ? 15.195 -4.219 -1.299 1 85.31 40 GLY B N 1
ATOM 1555 C CA . GLY B 1 40 ? 15.734 -3.768 -0.029 1 85.31 40 GLY B CA 1
ATOM 1556 C C . GLY B 1 40 ? 15.344 -4.652 1.139 1 85.31 40 GLY B C 1
ATOM 1557 O O . GLY B 1 40 ? 15.812 -4.453 2.26 1 85.31 40 GLY B O 1
ATOM 1558 N N . GLU B 1 41 ? 14.477 -5.531 0.843 1 89.19 41 GLU B N 1
ATOM 1559 C CA . GLU B 1 41 ? 14.109 -6.492 1.88 1 89.19 41 GLU B CA 1
ATOM 1560 C C . GLU B 1 41 ? 15.258 -7.453 2.17 1 89.19 41 GLU B C 1
ATOM 1562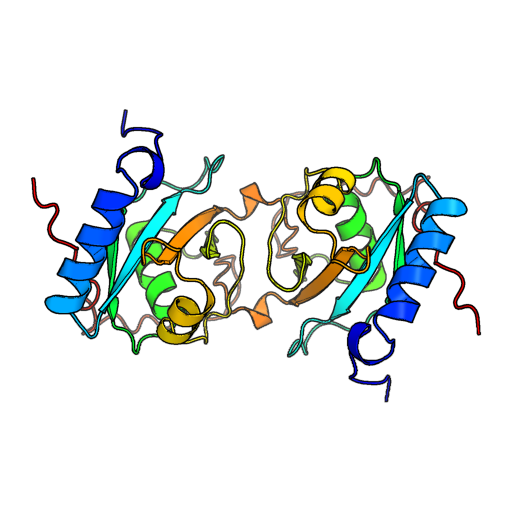 O O . GLU B 1 41 ? 15.812 -8.062 1.252 1 89.19 41 GLU B O 1
ATOM 1567 N N . LYS B 1 42 ? 15.578 -7.59 3.482 1 88.31 42 LYS B N 1
ATOM 1568 C CA . LYS B 1 42 ? 16.734 -8.414 3.832 1 88.31 42 LYS B CA 1
ATOM 1569 C C . LYS B 1 42 ? 16.359 -9.477 4.859 1 88.31 42 LYS B C 1
ATOM 1571 O O . LYS B 1 42 ? 17.109 -10.43 5.082 1 88.31 42 LYS B O 1
ATOM 1576 N N . GLN B 1 43 ? 15.281 -9.391 5.426 1 86.75 43 GLN B N 1
ATOM 1577 C CA . GLN B 1 43 ? 14.914 -10.258 6.547 1 86.75 43 GLN B CA 1
ATOM 1578 C C . GLN B 1 43 ? 14.219 -11.523 6.062 1 86.75 43 GLN B C 1
ATOM 1580 O O . GLN B 1 43 ? 14.398 -12.594 6.645 1 86.75 43 GLN B O 1
ATOM 1585 N N . LEU B 1 44 ? 13.469 -11.422 5.008 1 91.25 44 LEU B N 1
ATOM 1586 C CA . LEU B 1 44 ? 12.711 -12.57 4.52 1 91.25 44 LEU B CA 1
ATOM 1587 C C . LEU B 1 44 ? 13.492 -13.328 3.449 1 91.25 44 LEU B C 1
ATOM 1589 O O . LEU B 1 44 ? 14.25 -12.719 2.684 1 91.25 44 LEU B O 1
ATOM 1593 N N . PRO B 1 45 ? 13.336 -14.617 3.436 1 93.38 45 PRO B N 1
ATOM 1594 C CA . PRO B 1 45 ? 14.008 -15.398 2.396 1 93.38 45 PRO B CA 1
ATOM 1595 C C . PRO B 1 45 ? 13.438 -15.141 1.003 1 93.38 45 PRO B C 1
ATOM 1597 O O . PRO B 1 45 ? 12.375 -14.539 0.867 1 93.38 45 PRO B O 1
ATOM 1600 N N . VAL B 1 46 ? 14.227 -15.578 0.08 1 93.5 46 VAL B N 1
ATOM 1601 C CA . VAL B 1 46 ? 13.789 -15.469 -1.31 1 93.5 46 VAL B CA 1
ATOM 1602 C C . VAL B 1 46 ? 12.953 -16.688 -1.683 1 93.5 46 VAL B C 1
ATOM 1604 O O . VAL B 1 46 ? 13.312 -17.828 -1.352 1 93.5 46 VAL B O 1
ATOM 1607 N N . LEU B 1 47 ? 11.867 -16.484 -2.307 1 93.31 47 LEU B N 1
ATOM 1608 C CA . LEU B 1 47 ? 11.031 -17.578 -2.77 1 93.31 47 LEU B CA 1
ATOM 1609 C C . LEU B 1 47 ? 11.758 -18.406 -3.824 1 93.31 47 LEU B C 1
ATOM 1611 O O . LEU B 1 47 ? 12.562 -17.875 -4.59 1 93.31 47 LEU B O 1
ATOM 1615 N N . ASP B 1 48 ? 11.461 -19.656 -3.902 1 90.31 48 ASP B N 1
ATOM 1616 C CA . ASP B 1 48 ? 12.086 -20.547 -4.879 1 90.31 48 ASP B CA 1
ATOM 1617 C C . ASP B 1 48 ? 11.539 -20.297 -6.281 1 90.31 48 ASP B C 1
ATOM 1619 O O . ASP B 1 48 ? 12.211 -20.578 -7.277 1 90.31 48 ASP B O 1
ATOM 1623 N N . LYS B 1 49 ? 10.32 -19.828 -6.32 1 91.81 49 LYS B N 1
ATOM 1624 C CA . LYS B 1 49 ? 9.68 -19.516 -7.594 1 91.81 49 LYS B CA 1
ATOM 1625 C C . LYS B 1 49 ? 9.148 -18.078 -7.609 1 91.81 49 LYS B C 1
ATOM 1627 O O . LYS B 1 49 ? 8.766 -17.547 -6.566 1 91.81 49 LYS B O 1
ATOM 1632 N N . THR B 1 50 ? 9.117 -17.547 -8.812 1 93.38 50 THR B N 1
ATOM 1633 C CA . THR B 1 50 ? 8.625 -16.188 -8.953 1 93.38 50 THR B CA 1
ATOM 1634 C C . THR B 1 50 ? 7.277 -16.172 -9.672 1 93.38 50 THR B C 1
ATOM 1636 O O . THR B 1 50 ? 6.5 -15.227 -9.516 1 93.38 50 THR B O 1
ATOM 1639 N N . LYS B 1 51 ? 7.074 -17.188 -10.438 1 94.56 51 LYS B N 1
ATOM 1640 C CA . LYS B 1 51 ? 5.855 -17.234 -11.242 1 94.56 51 LYS B CA 1
ATOM 1641 C C . LYS B 1 51 ? 4.812 -18.156 -10.602 1 94.56 51 LYS B C 1
ATOM 1643 O O . LYS B 1 51 ? 5.117 -19.281 -10.234 1 94.56 51 LYS B O 1
ATOM 1648 N N . PHE B 1 52 ? 3.549 -17.609 -10.523 1 94.5 52 PHE B N 1
ATOM 1649 C CA . PHE B 1 52 ? 2.445 -18.359 -9.945 1 94.5 52 PHE B CA 1
ATOM 1650 C C . PHE B 1 52 ? 1.208 -18.281 -10.828 1 94.5 52 PHE B C 1
ATOM 1652 O O . PHE B 1 52 ? 0.952 -17.234 -11.445 1 94.5 52 PHE B O 1
ATOM 1659 N N . LEU B 1 53 ? 0.5 -19.359 -10.883 1 95.69 53 LEU B N 1
ATOM 1660 C CA . LEU B 1 53 ? -0.839 -19.375 -11.453 1 95.69 53 LEU B CA 1
ATOM 1661 C C . LEU B 1 53 ? -1.894 -19.578 -10.367 1 95.69 53 LEU B C 1
ATOM 1663 O O . LEU B 1 53 ? -1.922 -20.609 -9.703 1 95.69 53 LEU B O 1
ATOM 1667 N N . VAL B 1 54 ? -2.688 -18.578 -10.258 1 95.56 54 VAL B N 1
ATOM 1668 C CA . VAL B 1 54 ? -3.65 -18.578 -9.156 1 95.56 54 VAL B CA 1
ATOM 1669 C C . VAL B 1 54 ? -5.07 -18.672 -9.711 1 95.56 54 VAL B C 1
ATOM 1671 O O . VAL B 1 54 ? -5.441 -17.891 -10.602 1 95.56 54 VAL B O 1
ATOM 1674 N N . PRO B 1 55 ? -5.777 -19.594 -9.156 1 95.38 55 PRO B N 1
ATOM 1675 C CA . PRO B 1 55 ? -7.176 -19.625 -9.586 1 95.38 55 PRO B CA 1
ATOM 1676 C C . PRO B 1 55 ? -7.887 -18.297 -9.391 1 95.38 55 PRO B C 1
ATOM 1678 O O . PRO B 1 55 ? -7.672 -17.609 -8.383 1 95.38 55 PRO B O 1
ATOM 1681 N N . ASP B 1 56 ? -8.781 -17.953 -10.352 1 94.81 56 ASP B N 1
ATOM 1682 C CA . ASP B 1 56 ? -9.344 -16.609 -10.375 1 94.81 56 ASP B CA 1
ATOM 1683 C C . ASP B 1 56 ? -10.484 -16.469 -9.375 1 94.81 56 ASP B C 1
ATOM 1685 O O . ASP B 1 56 ? -10.992 -15.367 -9.148 1 94.81 56 ASP B O 1
ATOM 1689 N N . HIS B 1 57 ? -10.914 -17.484 -8.664 1 93.56 57 HIS B N 1
ATOM 1690 C CA . HIS B 1 57 ? -12.047 -17.391 -7.742 1 93.56 57 HIS B CA 1
ATOM 1691 C C . HIS B 1 57 ? -11.57 -17.328 -6.297 1 93.56 57 HIS B C 1
ATOM 1693 O O . HIS B 1 57 ? -12.383 -17.188 -5.379 1 93.56 57 HIS B O 1
ATOM 1699 N N . VAL B 1 58 ? -10.289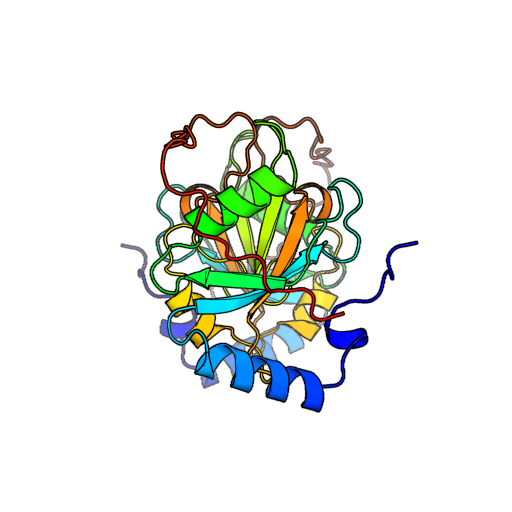 -17.406 -6.047 1 93.62 58 VAL B N 1
ATOM 1700 C CA . VAL B 1 58 ? -9.773 -17.391 -4.684 1 93.62 58 VAL B CA 1
ATOM 1701 C C . VAL B 1 58 ? -9.586 -15.938 -4.223 1 93.62 58 VAL B C 1
ATOM 1703 O O . VAL B 1 58 ? -9.484 -15.031 -5.047 1 93.62 58 VAL B O 1
ATOM 1706 N N . ASN B 1 59 ? -9.578 -15.727 -2.896 1 93.31 59 ASN B N 1
ATOM 1707 C CA . ASN B 1 59 ? -9.312 -14.414 -2.322 1 93.31 59 ASN B CA 1
ATOM 1708 C C . ASN B 1 59 ? -7.82 -14.203 -2.086 1 93.31 59 ASN B C 1
ATOM 1710 O O . ASN B 1 59 ? -7.043 -15.156 -2.096 1 93.31 59 ASN B O 1
ATOM 1714 N N . MET B 1 60 ? -7.496 -12.984 -1.881 1 92.75 60 MET B N 1
ATOM 1715 C CA . MET B 1 60 ? -6.117 -12.617 -1.559 1 92.75 60 MET B CA 1
ATOM 1716 C C . MET B 1 60 ? -5.625 -13.375 -0.333 1 92.75 60 MET B C 1
ATOM 1718 O O . MET B 1 60 ? -4.441 -13.695 -0.23 1 92.75 60 MET B O 1
ATOM 1722 N N . SER B 1 61 ? -6.516 -13.703 0.543 1 89.44 61 SER B N 1
ATOM 1723 C CA . SER B 1 61 ? -6.148 -14.398 1.771 1 89.44 61 SER B CA 1
ATOM 1724 C C . SER B 1 61 ? -5.535 -15.766 1.469 1 89.44 61 SER B C 1
ATOM 1726 O O . SER B 1 61 ? -4.613 -16.203 2.158 1 89.44 61 SER B O 1
ATOM 1728 N N . GLU B 1 62 ? -6.039 -16.328 0.42 1 89.56 62 GLU B N 1
ATOM 1729 C CA . GLU B 1 62 ? -5.523 -17.641 0.025 1 89.56 62 GLU B CA 1
ATOM 1730 C C . GLU B 1 62 ? -4.105 -17.531 -0.526 1 89.56 62 GLU B C 1
ATOM 1732 O O . GLU B 1 62 ? -3.248 -18.375 -0.225 1 89.56 62 GLU B O 1
ATOM 1737 N N . LEU B 1 63 ? -3.895 -16.547 -1.304 1 90.5 63 LEU B N 1
ATOM 1738 C CA . LEU B 1 63 ? -2.557 -16.328 -1.836 1 90.5 63 LEU B CA 1
ATOM 1739 C C . LEU B 1 63 ? -1.567 -16.031 -0.713 1 90.5 63 LEU B C 1
ATOM 1741 O O . LEU B 1 63 ? -0.442 -16.531 -0.721 1 90.5 63 LEU B O 1
ATOM 1745 N N . ILE B 1 64 ? -1.978 -15.281 0.197 1 90.62 64 ILE B N 1
ATOM 1746 C CA . ILE B 1 64 ? -1.144 -14.922 1.341 1 90.62 64 ILE B CA 1
ATOM 1747 C C . ILE B 1 64 ? -0.755 -16.188 2.105 1 90.62 64 ILE B C 1
ATOM 1749 O O . ILE B 1 64 ? 0.403 -16.359 2.496 1 90.62 64 ILE B O 1
ATOM 1753 N N . LYS B 1 65 ? -1.674 -17.078 2.266 1 87.94 65 LYS B N 1
ATOM 1754 C CA . LYS B 1 65 ? -1.406 -18.344 2.941 1 87.94 65 LYS B CA 1
ATOM 1755 C C . LYS B 1 65 ? -0.356 -19.156 2.188 1 87.94 65 LYS B C 1
ATOM 1757 O O . LYS B 1 65 ? 0.559 -19.719 2.797 1 87.94 65 LYS B O 1
ATOM 1762 N N . ILE B 1 66 ? -0.504 -19.188 0.944 1 88.69 66 ILE B N 1
ATOM 1763 C CA . ILE B 1 66 ? 0.416 -19.938 0.096 1 88.69 66 ILE B CA 1
ATOM 1764 C C . ILE B 1 66 ? 1.824 -19.375 0.227 1 88.69 66 ILE B C 1
ATOM 1766 O O . ILE B 1 66 ? 2.789 -20.109 0.421 1 88.69 66 ILE B O 1
ATOM 1770 N N . ILE B 1 67 ? 1.95 -18.094 0.15 1 91.38 67 ILE B N 1
ATOM 1771 C CA . ILE B 1 67 ? 3.252 -17.438 0.196 1 91.38 67 ILE B CA 1
ATOM 1772 C C . ILE B 1 67 ? 3.857 -17.594 1.589 1 91.38 67 ILE B C 1
ATOM 1774 O O . ILE B 1 67 ? 5.059 -17.828 1.728 1 91.38 67 ILE B O 1
ATOM 1778 N N . ARG B 1 68 ? 3.031 -17.469 2.543 1 88.88 68 ARG B N 1
ATOM 1779 C CA . ARG B 1 68 ? 3.506 -17.641 3.912 1 88.88 68 ARG B CA 1
ATOM 1780 C C . ARG B 1 68 ? 4.113 -19.016 4.109 1 88.88 68 ARG B C 1
ATOM 1782 O O . ARG B 1 68 ? 5.176 -19.156 4.727 1 88.88 68 ARG B O 1
ATOM 1789 N N . ARG B 1 69 ? 3.434 -19.984 3.637 1 87.62 69 ARG B N 1
ATOM 1790 C CA . ARG B 1 69 ? 3.912 -21.359 3.738 1 87.62 69 ARG B CA 1
ATOM 1791 C C . ARG B 1 69 ? 5.223 -21.547 2.979 1 87.62 69 ARG B C 1
ATOM 1793 O O . ARG B 1 69 ? 6.164 -22.156 3.49 1 87.62 69 ARG B O 1
ATOM 1800 N N . ARG B 1 70 ? 5.289 -20.969 1.888 1 89.12 70 ARG B N 1
ATOM 1801 C CA . ARG B 1 70 ? 6.488 -21.094 1.062 1 89.12 70 ARG B CA 1
ATOM 1802 C C . ARG B 1 70 ? 7.672 -20.375 1.703 1 89.12 70 ARG B C 1
ATOM 1804 O O . ARG B 1 70 ? 8.82 -20.797 1.546 1 89.12 70 ARG B O 1
ATOM 1811 N N . LEU B 1 71 ? 7.367 -19.344 2.355 1 91 71 LEU B N 1
ATOM 1812 C CA . LEU B 1 71 ? 8.406 -18.578 3.039 1 91 71 LEU B CA 1
ATOM 1813 C C . LEU B 1 71 ? 8.766 -19.219 4.375 1 91 71 LEU B C 1
ATOM 1815 O O . LEU B 1 71 ? 9.742 -18.828 5.016 1 91 71 LEU B O 1
ATOM 1819 N N . GLN B 1 72 ? 7.992 -20.172 4.719 1 90 72 GLN B N 1
ATOM 1820 C CA . GLN B 1 72 ? 8.227 -20.875 5.973 1 90 72 GLN B CA 1
ATOM 1821 C C . GLN B 1 72 ? 8.297 -19.906 7.148 1 90 72 GLN B C 1
ATOM 1823 O O . GLN B 1 72 ? 9.234 -19.953 7.941 1 90 72 GLN B O 1
ATOM 1828 N N . LEU B 1 73 ? 7.367 -19.062 7.195 1 84.69 73 LEU B N 1
ATOM 1829 C CA . LEU B 1 73 ? 7.352 -18.047 8.25 1 84.69 73 LEU B CA 1
ATOM 1830 C C . LEU B 1 73 ? 6.691 -18.594 9.516 1 84.69 73 LEU B C 1
ATOM 1832 O O . LEU B 1 73 ? 5.715 -19.344 9.438 1 84.69 73 LEU B O 1
ATOM 1836 N N . ASN B 1 74 ? 7.297 -18.109 10.57 1 80 74 ASN B N 1
ATOM 1837 C CA . ASN B 1 74 ? 6.688 -18.453 11.852 1 80 74 ASN B CA 1
ATOM 1838 C C . ASN B 1 74 ? 5.438 -17.609 12.117 1 80 74 ASN B C 1
ATOM 1840 O O . ASN B 1 74 ? 5.195 -16.625 11.438 1 80 74 ASN B O 1
ATOM 1844 N N . ALA B 1 75 ? 4.695 -18.094 13.141 1 73.12 75 ALA B N 1
ATOM 1845 C CA . ALA B 1 75 ? 3.432 -17.453 13.469 1 73.12 75 ALA B CA 1
ATOM 1846 C C . ALA B 1 75 ? 3.652 -16 13.891 1 73.12 75 ALA B C 1
ATOM 1848 O O . ALA B 1 75 ? 2.779 -15.148 13.695 1 73.12 75 ALA B O 1
ATOM 1849 N N . ASN B 1 76 ? 4.836 -15.672 14.297 1 71.44 76 ASN B N 1
ATOM 1850 C CA . ASN B 1 76 ? 5.098 -14.336 14.812 1 71.44 76 ASN B CA 1
ATOM 1851 C C . ASN B 1 76 ? 5.727 -13.438 13.75 1 71.44 76 ASN B C 1
ATOM 1853 O O . ASN B 1 76 ? 5.969 -12.258 13.992 1 71.44 76 ASN B O 1
ATOM 1857 N N . GLN B 1 77 ? 5.953 -14.031 12.625 1 76.5 77 GLN B N 1
ATOM 1858 C CA . GLN B 1 77 ? 6.562 -13.25 11.555 1 76.5 77 GLN B CA 1
ATOM 1859 C C . GLN B 1 77 ? 5.496 -12.664 10.625 1 76.5 77 GLN B C 1
ATOM 1861 O O . GLN B 1 77 ? 4.578 -13.375 10.211 1 76.5 77 GLN B O 1
ATOM 1866 N N . ALA B 1 78 ? 5.602 -11.391 10.484 1 78 78 ALA B N 1
ATOM 1867 C CA . ALA B 1 78 ? 4.664 -10.703 9.602 1 78 78 ALA B CA 1
ATOM 1868 C C . ALA B 1 78 ? 5.348 -10.258 8.312 1 78 78 ALA B C 1
ATOM 1870 O O . ALA B 1 78 ? 6.551 -9.984 8.305 1 78 78 ALA B O 1
ATOM 1871 N N . PHE B 1 79 ? 4.613 -10.281 7.289 1 86.88 79 PHE B N 1
ATOM 1872 C CA . PHE B 1 79 ? 5.113 -9.758 6.023 1 86.88 79 PHE B CA 1
ATOM 1873 C C . PHE B 1 79 ? 4.008 -9.031 5.262 1 86.88 79 PHE B C 1
ATOM 1875 O O . PHE B 1 79 ? 2.824 -9.234 5.539 1 86.88 79 PHE B O 1
ATOM 1882 N N . PHE B 1 80 ? 4.387 -8.258 4.355 1 87.94 80 PHE B N 1
ATOM 1883 C CA . PHE B 1 80 ? 3.482 -7.551 3.457 1 87.94 80 PHE B CA 1
ATOM 1884 C C . PHE B 1 80 ? 3.518 -8.164 2.061 1 87.94 80 PHE B C 1
ATOM 1886 O O . PHE B 1 80 ? 4.582 -8.555 1.574 1 87.94 80 PHE B O 1
ATOM 1893 N N . LEU B 1 81 ? 2.377 -8.281 1.55 1 91.38 81 LEU B N 1
ATOM 1894 C CA . LEU B 1 81 ? 2.238 -8.547 0.122 1 91.38 81 LEU B CA 1
ATOM 1895 C C . LEU B 1 81 ? 1.654 -7.34 -0.602 1 91.38 81 LEU B C 1
ATOM 1897 O O . LEU B 1 81 ? 0.5 -6.973 -0.374 1 91.38 81 LEU B O 1
ATOM 1901 N N . LEU B 1 82 ? 2.467 -6.742 -1.467 1 93.44 82 LEU B N 1
ATOM 1902 C CA . LEU B 1 82 ? 2.1 -5.484 -2.105 1 93.44 82 LEU B CA 1
ATOM 1903 C C . LEU B 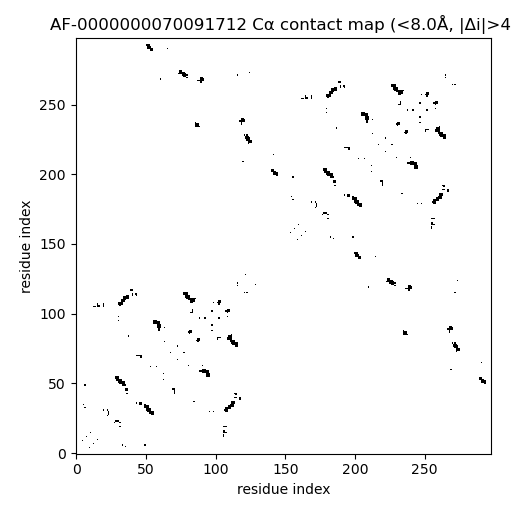1 82 ? 1.857 -5.68 -3.598 1 93.44 82 LEU B C 1
ATOM 1905 O O . LEU B 1 82 ? 2.701 -6.242 -4.301 1 93.44 82 LEU B O 1
ATOM 1909 N N . VAL B 1 83 ? 0.763 -5.152 -4.012 1 95.5 83 VAL B N 1
ATOM 1910 C CA . VAL B 1 83 ? 0.415 -5.219 -5.43 1 95.5 83 VAL B CA 1
ATOM 1911 C C . VAL B 1 83 ? 1.117 -4.094 -6.188 1 95.5 83 VAL B C 1
ATOM 1913 O O . VAL B 1 83 ? 1.168 -2.955 -5.715 1 95.5 83 VAL B O 1
ATOM 1916 N N . ASN B 1 84 ? 1.68 -4.43 -7.324 1 92.88 84 ASN B N 1
ATOM 1917 C CA . ASN B 1 84 ? 2.387 -3.48 -8.172 1 92.88 84 ASN B CA 1
ATOM 1918 C C . ASN B 1 84 ? 3.461 -2.723 -7.398 1 92.88 84 ASN B C 1
ATOM 1920 O O . ASN B 1 84 ? 3.607 -1.51 -7.559 1 92.88 84 ASN B O 1
ATOM 1924 N N . GLY B 1 85 ? 3.975 -3.342 -6.445 1 90.31 85 GLY B N 1
ATOM 1925 C CA . GLY B 1 85 ? 5.164 -2.838 -5.773 1 90.31 85 GLY B CA 1
ATOM 1926 C C . GLY B 1 85 ? 4.852 -2.094 -4.488 1 90.31 85 GLY B C 1
ATOM 1927 O O . GLY B 1 85 ? 5.684 -2.035 -3.58 1 90.31 85 GLY B O 1
ATOM 1928 N N . HIS B 1 86 ? 3.621 -1.604 -4.414 1 90.38 86 HIS B N 1
ATOM 1929 C CA . HIS B 1 86 ? 3.453 -0.74 -3.252 1 90.38 86 HIS B CA 1
ATOM 1930 C C . HIS B 1 86 ? 2.004 -0.729 -2.777 1 90.38 86 HIS B C 1
ATOM 1932 O O . HIS B 1 86 ? 1.702 -0.208 -1.701 1 90.38 86 HIS B O 1
ATOM 1938 N N . SER B 1 87 ? 1.1 -1.289 -3.475 1 93 87 SER B N 1
ATOM 1939 C CA . SER B 1 87 ? -0.32 -1.128 -3.178 1 93 87 SER B CA 1
ATOM 1940 C C . SER B 1 87 ? -0.814 -2.219 -2.232 1 93 87 SER B C 1
ATOM 1942 O O . SER B 1 87 ? -0.542 -3.402 -2.447 1 93 87 SER B O 1
ATOM 1944 N N . MET B 1 88 ? -1.571 -1.742 -1.304 1 90.19 88 MET B N 1
ATOM 1945 C CA . MET B 1 88 ? -2.225 -2.666 -0.381 1 90.19 88 MET B CA 1
ATOM 1946 C C . MET B 1 88 ? -3.623 -3.027 -0.871 1 90.19 88 MET B C 1
ATOM 1948 O O . MET B 1 88 ? -4.301 -2.201 -1.486 1 90.19 88 MET B O 1
ATOM 1952 N N . VAL B 1 89 ? -3.971 -4.312 -0.593 1 91.31 89 VAL B N 1
ATOM 1953 C CA . VAL B 1 89 ? -5.312 -4.793 -0.909 1 91.31 89 VAL B CA 1
ATOM 1954 C C . VAL B 1 89 ? -5.844 -5.637 0.248 1 91.31 89 VAL B C 1
ATOM 1956 O O . VAL B 1 89 ? -5.082 -6.34 0.913 1 91.31 89 VAL B O 1
ATOM 1959 N N . SER B 1 90 ? -7.117 -5.543 0.413 1 89.25 90 SER B N 1
ATOM 1960 C CA . SER B 1 90 ? -7.727 -6.32 1.487 1 89.25 90 SER B CA 1
ATOM 1961 C C . SER B 1 90 ? -7.594 -7.816 1.235 1 89.25 90 SER B C 1
ATOM 1963 O O . SER B 1 90 ? -7.715 -8.273 0.096 1 89.25 90 SER B O 1
ATOM 1965 N N . VAL B 1 91 ? -7.508 -8.547 2.322 1 88.75 91 VAL B N 1
ATOM 1966 C CA . VAL B 1 91 ? -7.352 -9.992 2.25 1 88.75 91 VAL B CA 1
ATOM 1967 C C . VAL B 1 91 ? -8.648 -10.633 1.749 1 88.75 91 VAL B C 1
ATOM 1969 O O . VAL B 1 91 ? -8.633 -11.734 1.202 1 88.75 91 VAL B O 1
ATOM 1972 N N . SER B 1 92 ? -9.719 -9.93 1.905 1 88.69 92 SER B N 1
ATOM 1973 C CA . SER B 1 92 ? -11.023 -10.461 1.534 1 88.69 92 SER B CA 1
ATOM 1974 C C . SER B 1 92 ? -11.328 -10.203 0.064 1 88.69 92 SER B C 1
ATOM 1976 O O . SER B 1 92 ? -12.328 -10.703 -0.465 1 88.69 92 SER B O 1
ATOM 1978 N N . THR B 1 93 ? -10.492 -9.516 -0.583 1 92.38 93 THR B N 1
ATOM 1979 C CA . THR B 1 93 ? -10.719 -9.164 -1.98 1 92.38 93 THR B CA 1
ATOM 1980 C C . THR B 1 93 ? -10.383 -10.336 -2.895 1 92.38 93 THR B C 1
ATOM 1982 O O . THR B 1 93 ? -9.312 -10.938 -2.77 1 92.38 93 THR B O 1
ATOM 1985 N N . PRO B 1 94 ? -11.32 -10.641 -3.805 1 96.06 94 PRO B N 1
ATOM 1986 C CA . PRO B 1 94 ? -10.984 -11.656 -4.801 1 96.06 94 PRO B CA 1
ATOM 1987 C C . PRO B 1 94 ? -9.789 -11.266 -5.664 1 96.06 94 PRO B C 1
ATOM 1989 O O . PRO B 1 94 ? -9.664 -10.102 -6.066 1 96.06 94 PRO B O 1
ATOM 1992 N N . ILE B 1 95 ? -8.992 -12.219 -5.992 1 95.62 95 ILE B N 1
ATOM 1993 C CA . ILE B 1 95 ? -7.781 -11.945 -6.758 1 95.62 95 ILE B CA 1
ATOM 1994 C C . ILE B 1 95 ? -8.156 -11.5 -8.172 1 95.62 95 ILE B C 1
ATOM 1996 O O . ILE B 1 95 ? -7.441 -10.703 -8.789 1 95.62 95 ILE B O 1
ATOM 2000 N N . SER B 1 96 ? -9.266 -11.992 -8.656 1 97.44 96 SER B N 1
ATOM 2001 C CA . SER B 1 96 ? -9.742 -11.586 -9.977 1 97.44 96 SER B CA 1
ATOM 2002 C C . SER B 1 96 ? -10.008 -10.086 -10.031 1 97.44 96 SER B C 1
ATOM 2004 O O . SER B 1 96 ? -9.711 -9.438 -11.031 1 97.44 96 SER B O 1
ATOM 2006 N N . GLU B 1 97 ? -10.523 -9.57 -8.969 1 97.31 97 GLU B N 1
ATOM 2007 C CA . GLU B 1 97 ? -10.773 -8.133 -8.883 1 97.31 97 GLU B CA 1
ATOM 2008 C C . GLU B 1 97 ? -9.461 -7.348 -8.844 1 97.31 97 GLU B C 1
ATOM 2010 O O . GLU B 1 97 ? -9.336 -6.32 -9.516 1 97.31 97 GLU B O 1
ATOM 2015 N N . VAL B 1 98 ? -8.555 -7.848 -8.125 1 96.81 98 VAL B N 1
ATOM 2016 C CA . VAL B 1 98 ? -7.242 -7.215 -8.062 1 96.81 98 VAL B CA 1
ATOM 2017 C C . VAL B 1 98 ? -6.59 -7.234 -9.445 1 96.81 98 VAL B C 1
ATOM 2019 O O . VAL B 1 98 ? -6.031 -6.227 -9.883 1 96.81 98 VAL B O 1
ATOM 2022 N N . TYR B 1 99 ? -6.707 -8.344 -10.117 1 97.69 99 TYR B N 1
ATOM 2023 C CA . TYR B 1 99 ? -6.109 -8.508 -11.445 1 97.69 99 TYR B CA 1
ATOM 2024 C C . TYR B 1 99 ? -6.691 -7.5 -12.43 1 97.69 99 TYR B C 1
ATOM 2026 O O . TYR B 1 99 ? -5.949 -6.859 -13.18 1 97.69 99 TYR B O 1
ATOM 2034 N N . GLU B 1 100 ? -7.969 -7.328 -12.422 1 96.62 100 GLU B N 1
ATOM 2035 C CA . GLU B 1 100 ? -8.648 -6.426 -13.352 1 96.62 100 GLU B CA 1
ATOM 2036 C C . GLU B 1 100 ? -8.25 -4.977 -13.109 1 96.62 100 GLU B C 1
ATOM 2038 O O . GLU B 1 100 ? -8.102 -4.199 -14.055 1 96.62 100 GLU B O 1
ATOM 2043 N N . SER B 1 101 ? -7.988 -4.711 -11.906 1 95.12 101 SER B N 1
ATOM 2044 C CA . SER B 1 101 ? -7.734 -3.316 -11.555 1 95.12 101 SER B CA 1
ATOM 2045 C C . SER B 1 101 ? -6.242 -2.996 -11.602 1 95.12 101 SER B C 1
ATOM 2047 O O . SER B 1 101 ? -5.855 -1.85 -11.844 1 95.12 101 SER B O 1
ATOM 2049 N N . GLU B 1 102 ? -5.406 -4.062 -11.398 1 95.25 102 GLU B N 1
ATOM 2050 C CA . GLU B 1 102 ? -4.008 -3.736 -11.125 1 95.25 102 GLU B CA 1
ATOM 2051 C C . GLU B 1 102 ? -3.078 -4.449 -12.109 1 95.25 102 GLU B C 1
ATOM 2053 O O . GLU B 1 102 ? -1.86 -4.266 -12.055 1 95.25 102 GLU B O 1
ATOM 2058 N N . LYS B 1 103 ? -3.541 -5.285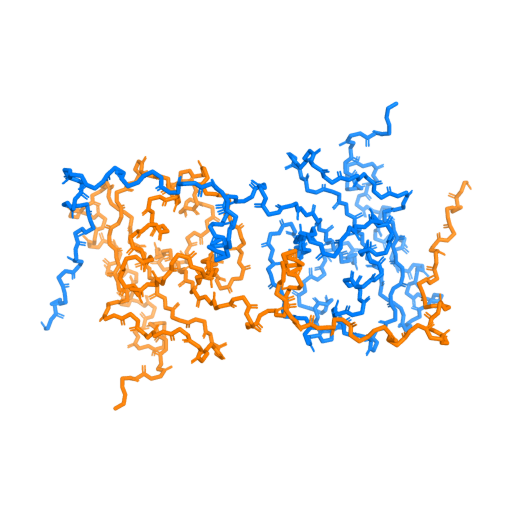 -12.938 1 96.75 103 LYS B N 1
ATOM 2059 C CA . LYS B 1 103 ? -2.645 -6.012 -13.828 1 96.75 103 LYS B CA 1
ATOM 2060 C C . LYS B 1 103 ? -1.771 -5.047 -14.633 1 96.75 103 LYS B C 1
ATOM 2062 O O . LYS B 1 103 ? -2.193 -3.934 -14.945 1 96.75 103 LYS B O 1
ATOM 2067 N N . ASP B 1 104 ? -0.603 -5.488 -14.906 1 97.62 104 ASP B N 1
ATOM 2068 C CA . ASP B 1 104 ? 0.345 -4.695 -15.688 1 97.62 104 ASP B CA 1
ATOM 2069 C C . ASP B 1 104 ? -0.031 -4.684 -17.172 1 97.62 104 ASP B C 1
ATOM 2071 O O . ASP B 1 104 ? -0.905 -5.441 -17.594 1 97.62 104 ASP B O 1
ATOM 2075 N N . GLU B 1 105 ? 0.628 -3.789 -17.906 1 96.5 105 GLU B N 1
ATOM 2076 C CA . GLU B 1 105 ? 0.407 -3.707 -19.344 1 96.5 105 GLU B CA 1
ATOM 2077 C C . GLU B 1 105 ? 0.755 -5.023 -20.047 1 96.5 105 GLU B C 1
ATOM 2079 O O . GLU B 1 105 ? 0.16 -5.371 -21.062 1 96.5 105 GLU B O 1
ATOM 2084 N N . ASP B 1 106 ? 1.704 -5.727 -19.484 1 97.62 106 ASP B N 1
ATOM 2085 C CA . ASP B 1 106 ? 2.107 -6.984 -20.109 1 97.62 106 ASP B CA 1
ATOM 2086 C C . ASP B 1 106 ? 1.129 -8.102 -19.766 1 97.62 106 ASP B C 1
ATOM 2088 O O . ASP B 1 106 ? 1.222 -9.203 -20.312 1 97.62 106 ASP B O 1
ATOM 2092 N N . GLY B 1 107 ? 0.268 -7.875 -18.828 1 97.62 107 GLY B N 1
ATOM 2093 C CA . GLY B 1 107 ? -0.778 -8.828 -18.484 1 97.62 107 GLY B CA 1
ATOM 2094 C C . GLY B 1 107 ? -0.519 -9.57 -17.188 1 97.62 107 GLY B C 1
ATOM 2095 O O . GLY B 1 107 ? -1.41 -10.242 -16.672 1 97.62 107 GLY B O 1
ATOM 2096 N N . PHE B 1 108 ? 0.656 -9.547 -16.641 1 98 108 PHE B N 1
ATOM 2097 C CA . PHE B 1 108 ? 0.957 -10.172 -15.352 1 98 108 PHE B CA 1
ATOM 2098 C C . PHE B 1 108 ? 0.424 -9.32 -14.203 1 98 108 PHE B C 1
ATOM 2100 O O . PHE B 1 108 ? 0.274 -8.109 -14.336 1 98 108 PHE B O 1
ATOM 2107 N N . LEU B 1 109 ? 0.058 -9.938 -13.203 1 97.81 109 LEU B N 1
ATOM 2108 C CA . LEU B 1 109 ? -0.117 -9.258 -11.922 1 97.81 109 LEU B CA 1
ATOM 2109 C C . LEU B 1 109 ? 1.163 -9.32 -11.094 1 97.81 109 LEU B C 1
ATOM 2111 O O . LEU B 1 109 ? 1.617 -10.406 -10.727 1 97.81 109 LEU B O 1
ATOM 2115 N N . TYR B 1 110 ? 1.734 -8.18 -10.82 1 97.75 110 TYR B N 1
ATOM 2116 C CA . TYR B 1 110 ? 2.994 -8.125 -10.086 1 97.75 110 TYR B CA 1
ATOM 2117 C C . TYR B 1 110 ? 2.754 -7.852 -8.609 1 97.75 110 TYR B C 1
ATOM 2119 O O . TYR B 1 110 ? 2.033 -6.918 -8.258 1 97.75 110 TYR B O 1
ATOM 2127 N N . MET B 1 111 ? 3.395 -8.656 -7.805 1 96.81 111 MET B N 1
ATOM 2128 C CA . MET B 1 111 ? 3.375 -8.453 -6.359 1 96.81 111 MET B CA 1
ATOM 2129 C C . MET B 1 111 ? 4.777 -8.586 -5.773 1 96.81 111 MET B C 1
ATOM 2131 O O . MET B 1 111 ? 5.617 -9.297 -6.32 1 96.81 111 MET B O 1
ATOM 2135 N N . VAL B 1 112 ? 4.996 -7.844 -4.719 1 96.31 112 VAL B N 1
ATOM 2136 C CA . VAL B 1 112 ? 6.238 -7.988 -3.965 1 96.31 112 VAL B CA 1
ATOM 2137 C C . VAL B 1 112 ? 5.922 -8.219 -2.488 1 96.31 112 VAL B C 1
ATOM 2139 O O . VAL B 1 112 ? 4.891 -7.758 -1.987 1 96.31 112 VAL B O 1
ATOM 2142 N N . TYR B 1 113 ? 6.707 -8.969 -1.833 1 92.94 113 TYR B N 1
ATOM 2143 C CA . TYR B 1 113 ? 6.551 -9.188 -0.399 1 92.94 113 TYR B CA 1
ATOM 2144 C C . TYR B 1 113 ? 7.695 -8.539 0.376 1 92.94 113 TYR B C 1
ATOM 2146 O O . TYR B 1 113 ? 8.82 -8.453 -0.123 1 92.94 113 TYR B O 1
ATOM 2154 N N . ALA B 1 114 ? 7.387 -8.055 1.52 1 90.75 114 ALA B N 1
ATOM 2155 C CA . ALA B 1 114 ? 8.352 -7.375 2.385 1 90.75 114 ALA B CA 1
ATOM 2156 C C . ALA B 1 114 ? 8.023 -7.609 3.857 1 90.75 114 ALA B C 1
ATOM 2158 O O . ALA B 1 114 ? 6.867 -7.832 4.215 1 90.75 114 ALA B O 1
ATOM 2159 N N . SER B 1 115 ? 9.094 -7.516 4.668 1 86.31 115 SER B N 1
ATOM 2160 C CA . SER B 1 115 ? 8.891 -7.551 6.113 1 86.31 115 SER B CA 1
ATOM 2161 C C . SER B 1 115 ? 8.398 -6.203 6.629 1 86.31 115 SER B C 1
ATOM 2163 O O . SER B 1 115 ? 8.609 -5.172 5.988 1 86.31 115 SER B O 1
ATOM 2165 N N . GLN B 1 116 ? 7.789 -6.289 7.711 1 78.19 116 GLN B N 1
ATOM 2166 C CA . GLN B 1 116 ? 7.34 -5.07 8.375 1 78.19 116 GLN B CA 1
ATOM 2167 C C . GLN B 1 116 ? 8.508 -4.121 8.625 1 78.19 116 GLN B C 1
ATOM 2169 O O . GLN B 1 116 ? 8.352 -2.9 8.547 1 78.19 116 GLN B O 1
ATOM 2174 N N . GLU B 1 117 ? 9.602 -4.59 8.914 1 77.81 117 GLU B N 1
ATOM 2175 C CA . GLU B 1 117 ? 10.797 -3.803 9.188 1 77.81 117 GLU B CA 1
ATOM 2176 C C . GLU B 1 117 ? 11.188 -2.941 7.992 1 77.81 117 GLU B C 1
ATOM 2178 O O . GLU B 1 117 ? 11.75 -1.858 8.156 1 77.81 117 GLU B O 1
ATOM 2183 N N . THR B 1 118 ? 10.906 -3.414 6.941 1 81.31 118 THR B N 1
ATOM 2184 C CA . THR B 1 118 ? 11.25 -2.707 5.715 1 81.31 118 THR B CA 1
ATOM 2185 C C . THR B 1 118 ? 10.508 -1.377 5.625 1 81.31 118 THR B C 1
ATOM 2187 O O . THR B 1 118 ? 11.07 -0.373 5.184 1 81.31 118 THR B O 1
ATOM 2190 N N . PHE B 1 119 ? 9.336 -1.199 6.07 1 78.5 119 PHE B N 1
ATOM 2191 C CA . PHE B 1 119 ? 8.531 0.01 5.949 1 78.5 119 PHE B CA 1
ATOM 2192 C C . PHE B 1 119 ? 8.422 0.725 7.293 1 78.5 119 PHE B C 1
ATOM 2194 O O . PHE B 1 119 ? 7.836 1.807 7.379 1 78.5 119 PHE B O 1
ATOM 2201 N N . GLY B 1 120 ? 9.141 0.332 8.203 1 65.19 120 GLY B N 1
ATOM 2202 C CA . GLY B 1 120 ? 9.18 1.006 9.492 1 65.19 120 GLY B CA 1
ATOM 2203 C C . GLY B 1 120 ? 7.816 1.122 10.148 1 65.19 120 GLY B C 1
ATOM 2204 O O . GLY B 1 120 ? 7.637 1.898 11.086 1 65.19 120 GLY B O 1
ATOM 2205 N N . THR B 1 121 ? 6.738 0.874 9.391 1 55.72 121 THR B N 1
ATOM 2206 C CA . THR B 1 121 ? 5.422 1.154 9.953 1 55.72 121 THR B CA 1
ATOM 2207 C C . THR B 1 121 ? 5.285 0.543 11.344 1 55.72 121 THR B C 1
ATOM 2209 O O . THR B 1 121 ? 5.664 -0.611 11.555 1 55.72 121 THR B O 1
ATOM 2212 N N . VAL B 1 122 ? 5.297 1.494 12.367 1 47.91 122 VAL B N 1
ATOM 2213 C CA . VAL B 1 122 ? 4.98 1.188 13.766 1 47.91 122 VAL B CA 1
ATOM 2214 C C . VAL B 1 122 ? 3.781 0.245 13.82 1 47.91 122 VAL B C 1
ATOM 2216 O O . VAL B 1 122 ? 2.633 0.687 13.758 1 47.91 122 VAL B O 1
ATOM 2219 N N . LEU B 1 123 ? 3.609 -0.589 12.938 1 47.72 123 LEU B N 1
ATOM 2220 C CA . LEU B 1 123 ? 2.572 -1.464 13.477 1 47.72 123 LEU B CA 1
ATOM 2221 C C . LEU B 1 123 ? 2.729 -1.634 14.984 1 47.72 123 LEU B C 1
ATOM 2223 O O . LEU B 1 123 ? 3.709 -2.223 15.445 1 47.72 123 LEU B O 1
ATOM 2227 N N . ALA B 1 124 ? 2.473 -0.583 15.789 1 42.44 124 ALA B N 1
ATOM 2228 C CA . ALA B 1 124 ? 2.508 -0.675 17.25 1 42.44 124 ALA B CA 1
ATOM 2229 C C . ALA B 1 124 ? 2.113 -2.072 17.719 1 42.44 124 ALA B C 1
ATOM 2231 O O . ALA B 1 124 ? 0.937 -2.338 17.984 1 42.44 124 ALA B O 1
ATOM 2232 N N . VAL B 1 125 ? 1.891 -2.99 17.078 1 36.97 125 VAL B N 1
ATOM 2233 C CA . VAL B 1 125 ? 1.765 -4.07 18.047 1 36.97 125 VAL B CA 1
ATOM 2234 C C . VAL B 1 125 ? 2.902 -3.984 19.062 1 36.97 125 VAL B C 1
ATOM 2236 O O . VAL B 1 125 ? 3.889 -3.279 18.844 1 36.97 125 VAL B O 1
ATOM 2239 N N . THR B 1 126 ? 3.123 -4.969 19.984 1 34.72 126 THR B N 1
ATOM 2240 C CA . THR B 1 126 ? 4.098 -5.113 21.062 1 34.72 126 THR B CA 1
ATOM 2241 C C . THR B 1 126 ? 5.508 -4.824 20.547 1 34.72 126 THR B C 1
ATOM 2243 O O . THR B 1 126 ? 6.492 -5.18 21.203 1 34.72 126 THR B O 1
ATOM 2246 N N . LEU B 1 127 ? 5.797 -4.773 19.328 1 34.19 127 LEU B N 1
ATOM 2247 C CA . LEU B 1 127 ? 7.238 -4.961 19.188 1 34.19 127 LEU B CA 1
ATOM 2248 C C . LEU B 1 127 ? 7.996 -3.76 19.75 1 34.19 127 LEU B C 1
ATOM 2250 O O . LEU B 1 127 ? 7.469 -2.646 19.781 1 34.19 127 LEU B O 1
ATOM 2254 N N . GLY B 1 128 ? 9.211 -3.971 20.297 1 33.06 128 GLY B N 1
ATOM 2255 C CA . GLY B 1 128 ? 10.273 -3.271 21 1 33.06 128 GLY B CA 1
ATOM 2256 C C . GLY B 1 128 ? 10.758 -2.035 20.266 1 33.06 128 GLY B C 1
ATOM 2257 O O . GLY B 1 128 ? 11.789 -1.462 20.609 1 33.06 128 GLY B O 1
ATOM 2258 N N . PHE B 1 129 ? 10.578 -1.812 19 1 35.44 129 PHE B N 1
ATOM 2259 C CA . PHE B 1 129 ? 11.328 -0.633 18.578 1 35.44 129 PHE B CA 1
ATOM 2260 C C . PHE B 1 129 ? 10.648 0.641 19.062 1 35.44 129 PHE B C 1
ATOM 2262 O O . PHE B 1 129 ? 9.461 0.857 18.812 1 35.44 129 PHE B O 1
ATOM 2269 N N . SER B 1 130 ? 11.125 1.165 20.188 1 31.47 130 SER B N 1
ATOM 2270 C CA . SER B 1 130 ? 10.906 2.373 20.984 1 31.47 130 SER B CA 1
ATOM 2271 C C . SER B 1 130 ? 10.781 3.602 20.094 1 31.47 130 SER B C 1
ATOM 2273 O O . SER B 1 130 ? 11.672 3.883 19.281 1 31.47 130 SER B O 1
ATOM 2275 N N . CYS B 1 131 ? 9.594 3.861 19.547 1 38.16 131 CYS B N 1
ATOM 2276 C CA . CYS B 1 131 ? 9.422 5.27 19.219 1 38.16 131 CYS B CA 1
ATOM 2277 C C . CYS B 1 131 ? 10.195 6.164 20.172 1 38.16 131 CYS B C 1
ATOM 2279 O O . CYS B 1 131 ? 9.898 6.195 21.375 1 38.16 131 CYS B O 1
ATOM 2281 N N . GLU B 1 132 ? 11.438 6.23 20.203 1 31.8 132 GLU B N 1
ATOM 2282 C CA . GLU B 1 132 ? 12.156 7.25 20.969 1 31.8 132 GLU B CA 1
ATOM 2283 C C . GLU B 1 132 ? 11.398 8.578 20.938 1 31.8 132 GLU B C 1
ATOM 2285 O O . GLU B 1 132 ? 11.047 9.086 19.875 1 31.8 132 GLU B O 1
ATOM 2290 N N . ASP B 1 133 ? 10.547 8.852 21.938 1 33.03 133 ASP B N 1
ATOM 2291 C CA . ASP B 1 133 ? 9.898 10.055 22.453 1 33.03 133 ASP B CA 1
ATOM 2292 C C . ASP B 1 133 ? 10.766 11.289 22.188 1 33.03 133 ASP B C 1
ATOM 2294 O O . ASP B 1 133 ? 11.555 11.695 23.047 1 33.03 133 ASP B O 1
ATOM 2298 N N . ASP B 1 134 ? 11.461 11.555 21.297 1 32.88 134 ASP B N 1
ATOM 2299 C CA . ASP B 1 134 ? 12.016 12.898 21.391 1 32.88 134 ASP B CA 1
ATOM 2300 C C . ASP B 1 134 ? 10.906 13.938 21.516 1 32.88 134 ASP B C 1
ATOM 2302 O O . ASP B 1 134 ? 10.188 14.211 20.562 1 32.88 134 ASP B O 1
ATOM 2306 N N . SER B 1 135 ? 10.055 14 22.5 1 31.84 135 SER B N 1
ATOM 2307 C CA . SER B 1 135 ? 9.062 14.844 23.156 1 31.84 135 SER B CA 1
ATOM 2308 C C . SER B 1 135 ? 9.375 16.328 22.938 1 31.84 135 SER B C 1
ATOM 2310 O O . SER B 1 135 ? 8.547 17.188 23.25 1 31.84 135 SER B O 1
ATOM 2312 N N . SER B 1 136 ? 10.539 16.922 23.344 1 30.88 136 SER B N 1
ATOM 2313 C CA . SER B 1 136 ? 10.562 18.344 23.703 1 30.88 136 SER B CA 1
ATOM 2314 C C . SER B 1 136 ? 9.961 19.203 22.594 1 30.88 136 SER B C 1
ATOM 2316 O O . SER B 1 136 ? 9.094 20.031 22.844 1 30.88 136 SER B O 1
ATOM 2318 N N . ARG B 1 137 ? 10.852 19.844 21.578 1 31.8 137 ARG B N 1
ATOM 2319 C CA . ARG B 1 137 ? 10.727 21.109 20.891 1 31.8 137 ARG B CA 1
ATOM 2320 C C . ARG B 1 137 ? 9.664 21.047 19.797 1 31.8 137 ARG B C 1
ATOM 2322 O O . ARG B 1 137 ? 9.531 21.969 18.984 1 31.8 137 ARG B O 1
ATOM 2329 N N . ARG B 1 138 ? 9.195 19.938 19.375 1 36.28 138 ARG B N 1
ATOM 2330 C CA . ARG B 1 138 ? 8.789 19.719 17.984 1 36.28 138 ARG B CA 1
ATOM 2331 C C . ARG B 1 138 ? 7.32 20.109 17.781 1 36.28 138 ARG B C 1
ATOM 2333 O O . ARG B 1 138 ? 6.664 19.578 16.875 1 36.28 138 ARG B O 1
ATOM 2340 N N . HIS B 1 139 ? 6.512 20.516 18.734 1 33.53 139 HIS B N 1
ATOM 2341 C CA . HIS B 1 139 ? 5.086 20.766 18.578 1 33.53 139 HIS B CA 1
ATOM 2342 C C . HIS B 1 139 ? 4.812 21.625 17.344 1 33.53 139 HIS B C 1
ATOM 2344 O O . HIS B 1 139 ? 3.67 21.703 16.891 1 33.53 139 HIS B O 1
ATOM 2350 N N . ARG B 1 140 ? 5.664 22.578 17.141 1 33.38 140 ARG B N 1
ATOM 2351 C CA . ARG B 1 140 ? 5.215 23.688 16.297 1 33.38 140 ARG B CA 1
ATOM 2352 C C . ARG B 1 140 ? 4.918 23.203 14.875 1 33.38 140 ARG B C 1
ATOM 2354 O O . ARG B 1 140 ? 4.715 24.016 13.969 1 33.38 140 ARG B O 1
ATOM 2361 N N . LEU B 1 141 ? 5.215 21.875 14.664 1 36.12 141 LEU B N 1
ATOM 2362 C CA . LEU B 1 141 ? 5.391 21.641 13.234 1 36.12 141 LEU B CA 1
ATOM 2363 C C . LEU B 1 141 ? 4.062 21.766 12.492 1 36.12 141 LEU B C 1
ATOM 2365 O O . LEU B 1 141 ? 4.039 22 11.289 1 36.12 141 LEU B O 1
ATOM 2369 N N . LEU B 1 142 ? 3.113 20.953 12.969 1 43.12 142 LEU B N 1
ATOM 2370 C CA . LEU B 1 142 ? 1.993 20.828 12.047 1 43.12 142 LEU B CA 1
ATOM 2371 C C . LEU B 1 142 ? 1.134 22.094 12.062 1 43.12 142 LEU B C 1
ATOM 2373 O O . LEU B 1 142 ? 0.646 22.5 13.117 1 43.12 142 LEU B O 1
ATOM 2377 N N . THR B 1 143 ? 1.542 23.047 11.445 1 33.38 143 THR B N 1
ATOM 2378 C CA . THR B 1 143 ? 0.715 24.25 11.352 1 33.38 143 THR B CA 1
ATOM 2379 C C . THR B 1 143 ? -0.686 23.906 10.852 1 33.38 143 THR B C 1
ATOM 2381 O O . THR B 1 143 ? -0.84 23.297 9.789 1 33.38 143 THR B O 1
ATOM 2384 N N . ASP B 1 144 ? -1.531 23.594 11.812 1 35.75 144 ASP B N 1
ATOM 2385 C CA . ASP B 1 144 ? -2.969 23.453 11.609 1 35.75 144 ASP B CA 1
ATOM 2386 C C . ASP B 1 144 ? -3.467 24.391 10.516 1 35.75 144 ASP B C 1
ATOM 2388 O O . ASP B 1 144 ? -3.162 25.594 10.539 1 35.75 144 ASP B O 1
ATOM 2392 N N . MET B 1 145 ? -3.592 23.938 9.297 1 38.41 145 MET B N 1
ATOM 2393 C CA . MET B 1 145 ? -4.246 24.781 8.297 1 38.41 145 MET B CA 1
ATOM 2394 C C . MET B 1 145 ? -5.496 25.438 8.875 1 38.41 145 MET B C 1
ATOM 2396 O O . MET B 1 145 ? -6.266 24.797 9.594 1 38.41 145 MET B O 1
ATOM 2400 N N . ALA B 1 146 ? -5.523 26.719 9.164 1 34.22 146 ALA B N 1
ATOM 2401 C CA . ALA B 1 146 ? -6.648 27.609 9.469 1 34.22 146 ALA B CA 1
ATOM 2402 C C . ALA B 1 146 ? -7.898 27.188 8.703 1 34.22 146 ALA B C 1
ATOM 2404 O O . ALA B 1 146 ? -7.828 26.891 7.504 1 34.22 146 ALA B O 1
ATOM 2405 N N . SER B 1 147 ? -8.898 26.344 9.328 1 29.91 147 SER B N 1
ATOM 2406 C CA . SER B 1 147 ? -10.305 26.281 8.953 1 29.91 147 SER B CA 1
ATOM 2407 C C . SER B 1 147 ? -10.773 27.594 8.32 1 29.91 147 SER B C 1
ATOM 2409 O O . SER B 1 147 ? -10.898 28.609 9.016 1 29.91 147 SER B O 1
ATOM 2411 N N . SER B 1 148 ? -10.336 28.234 7.355 1 25.22 148 SER B N 1
ATOM 2412 C CA . SER B 1 148 ? -11.203 29.344 6.984 1 25.22 148 SER B CA 1
ATOM 2413 C C . SER B 1 148 ? -12.672 28.906 6.992 1 25.22 148 SER B C 1
ATOM 2415 O O . SER B 1 148 ? -13.062 28 6.266 1 25.22 148 SER B O 1
ATOM 2417 N N . SER B 1 149 ? -13.516 29 8.109 1 20.77 149 SER B N 1
ATOM 2418 C CA . SER B 1 149 ? -14.914 29.391 8.148 1 20.77 149 SER B CA 1
ATOM 2419 C C . SER B 1 149 ? -15.227 30.422 7.066 1 20.77 149 SER B C 1
ATOM 2421 O O . SER B 1 149 ? -14.477 31.375 6.867 1 20.77 149 SER B O 1
#

pLDDT: mean 79.92, std 23.58, range [20.77, 98.06]

Radius of gyration: 20.86 Å; Cα contacts (8 Å, |Δi|>4): 463; chains: 2; bounding box: 47×62×50 Å

InterPro domains:
  IPR004241 Autophagy protein Atg8 ubiquitin-like [PF02991] (15-120)
  IPR004241 Autophagy protein Atg8 ubiquitin-like [PTHR10969] (4-120)
  IPR029071 Ubiquitin-like domain superfamily [SSF54236] (4-120)

Foldseek 3Di:
DPPPDAPPRVDDLVRLLVVLVVCCVVCVQWAWAFEFAADPADPFDTAPDGIDTHGQADFLLVVVVVVCVRSVDDPPWDKDKAKPRHHDDDRRHGVNVVQVVRPDPSSYTYIHMHGPVVVVPCPVPPDPPPPPCPPDDCVVPPPPPPPPD/DPPPDAPPVVDDLVVLLVVLVVCCVVCVQWAWAFEFAADPADPFDTAPDGIDTHGQAAFLLVVVVVVCVRSVDDPPWDKDKAWPRHHDDDRRHGVNVVQVVRADPSSYTYIHMHGPVVVVPCPVDPDPPPPPCPPDDPVVPPPPPPPPD

Secondary structure (DSSP, 8-state):
------HHHHS-HHHHHHHHHHHHHH-TTEEEEEEEEPTT--SSPPPS--EEEEETTSBHHHHHHHHHHHHT--TT--EEEEETTTB---TTSBHHHHHHHH--TTSPEEEEEEEHHHHT----SS---------SSGGGGSEE-----/------HHHHS-HHHHHHHHHHHHHH-TTEEEEEEEEPTT--SSPPPS--EEEEETTSBHHHHHHHHHHHHT--TT--EEEEETTTB---TTSBHHHHHHHH--TTSPEEEEEEEHHHHT----SS---------SSGGGGSEE-----

Organism: Cricetulus griseus (NCBI:txid10029)